Protein AF-A0A812LJM3-F1 (afdb_monomer_lite)

Sequence (326 aa):
MSAYAPVVLAALLAAVLAACTWAQTFLAPSPRLSSKAQLNAHSRGRSNSTLQCPARAEQAVPAAPLALAMASLGALAASVARRRGQGAHSRSSMVACRATVAQWNSRVKRIEGGRAIFDVTITKPLGITPKEFPNRPGVGIAGIKTGGNTDLWNKEVLLNDAEGMFVLEGDEVVAVNGTFCEGGDLKTVSKLVKESEGDSVTLKLVRNYLRGPVKIVWKPSLKMATYKRKALLRACEETLGANVRYSCEDGWCSSCWHAEETYMTVFRICKMDVPEKWDNVVPFVLLSALEVKNTKGVLVKNLMRLVCKPFRPGVCGSPKHDMPVC

Foldseek 3Di:
DDPCVVVVVVVVVVVVVVVVVVPPPPDDDDDDDDDDDDDDDDDDDDDDDDDDDDDDDDDDDDDDDDDDDDDDDDDDDDDDDDDDDPPDPPPPVPPLVQQAPVSLLVLFPDQDPQKTKHKDKWFPPRQFDWDADPPAAFIFGQDGHVVGRLNVVQLCCHPVVDHHAHDDRGKTFQDKQNHGQGSHHPVVVVVSVVPDDDRMIITTIMDRFFADWAWEAEPPQRFIDTGHWQAQLLVVCVVRVSPQDQPDDVQPPLRQWWAFPHPRHIDNRRPDTRHSGDTRSDHRYTHGQVVCCVNPVDRVVVVCVVVDPDPPPDPPPPPPPPDDDD

Structure (mmCIF, N/CA/C/O backbone):
data_AF-A0A812LJM3-F1
#
_entry.id   AF-A0A812LJM3-F1
#
loop_
_atom_site.group_PDB
_atom_site.id
_atom_site.type_symbol
_atom_site.label_atom_id
_atom_site.label_alt_id
_atom_site.label_comp_id
_atom_site.label_asym_id
_atom_site.label_entity_id
_atom_site.label_seq_id
_atom_site.pdbx_PDB_ins_code
_atom_site.Cartn_x
_atom_site.Cartn_y
_atom_site.Cartn_z
_atom_site.occupancy
_atom_site.B_iso_or_equiv
_atom_site.auth_seq_id
_atom_site.auth_comp_id
_atom_site.auth_asym_id
_atom_site.auth_atom_id
_atom_site.pdbx_PDB_model_num
ATOM 1 N N . MET A 1 1 ? 56.801 35.621 -2.557 1.00 46.94 1 MET A N 1
ATOM 2 C CA . MET A 1 1 ? 55.514 34.903 -2.364 1.00 46.94 1 MET A CA 1
ATOM 3 C C . MET A 1 1 ? 54.384 35.907 -2.572 1.00 46.94 1 MET A C 1
ATOM 5 O O . MET A 1 1 ? 54.587 37.063 -2.231 1.00 46.94 1 MET A O 1
ATOM 9 N N . SER A 1 2 ? 53.268 35.528 -3.203 1.00 46.31 2 SER A N 1
ATOM 10 C CA . SER A 1 2 ? 52.274 36.500 -3.703 1.00 46.31 2 SER A CA 1
ATOM 11 C C . SER A 1 2 ? 51.229 36.888 -2.650 1.00 46.31 2 SER A C 1
ATOM 13 O O . SER A 1 2 ? 50.536 36.021 -2.122 1.00 46.31 2 SER A O 1
ATOM 15 N N . ALA A 1 3 ? 51.082 38.189 -2.383 1.00 52.53 3 ALA A N 1
ATOM 16 C CA . ALA A 1 3 ? 50.170 38.732 -1.369 1.00 52.53 3 ALA A CA 1
ATOM 17 C C . ALA A 1 3 ? 48.682 38.768 -1.788 1.00 52.53 3 ALA A C 1
ATOM 19 O O . ALA A 1 3 ? 47.832 39.159 -0.994 1.00 52.53 3 ALA A O 1
ATOM 20 N N . TYR A 1 4 ? 48.348 38.358 -3.017 1.00 55.03 4 TYR A N 1
ATOM 21 C CA . TYR A 1 4 ? 46.997 38.501 -3.584 1.00 55.03 4 TYR A CA 1
ATOM 22 C C . TYR A 1 4 ? 46.024 37.355 -3.243 1.00 55.03 4 TYR A C 1
ATOM 24 O O . TYR A 1 4 ? 44.814 37.504 -3.415 1.00 55.03 4 TYR A O 1
ATOM 32 N N . ALA A 1 5 ? 46.518 36.229 -2.715 1.00 58.47 5 ALA A N 1
ATOM 33 C CA . ALA A 1 5 ? 45.698 35.061 -2.373 1.00 58.47 5 ALA A CA 1
ATOM 34 C C . ALA A 1 5 ? 44.508 35.326 -1.409 1.00 58.47 5 ALA A C 1
ATOM 36 O O . ALA A 1 5 ? 43.410 34.851 -1.713 1.00 58.47 5 ALA A O 1
ATOM 37 N N . PRO A 1 6 ? 44.644 36.068 -0.285 1.00 62.62 6 PRO A N 1
ATOM 38 C CA . PRO A 1 6 ? 43.530 36.256 0.653 1.00 62.62 6 PRO A CA 1
ATOM 39 C C . PRO A 1 6 ? 42.401 37.134 0.091 1.00 62.62 6 PRO A C 1
ATOM 41 O O . PRO A 1 6 ? 41.238 36.916 0.425 1.00 62.62 6 PRO A O 1
ATOM 44 N N . VAL A 1 7 ? 42.716 38.089 -0.793 1.00 69.62 7 VAL A N 1
ATOM 45 C CA . VAL A 1 7 ? 41.729 39.016 -1.377 1.00 69.62 7 VAL A CA 1
ATOM 46 C C . VAL A 1 7 ? 40.760 38.275 -2.303 1.00 69.62 7 VAL A C 1
ATOM 48 O O . VAL A 1 7 ? 39.547 38.465 -2.218 1.00 69.62 7 VAL A O 1
ATOM 51 N N . VAL A 1 8 ? 41.280 37.372 -3.142 1.00 71.25 8 VAL A N 1
ATOM 52 C CA . VAL A 1 8 ? 40.466 36.555 -4.060 1.00 71.25 8 VAL A CA 1
ATOM 53 C C . VAL A 1 8 ? 39.538 35.608 -3.290 1.00 71.25 8 VAL A C 1
ATOM 55 O O . VAL A 1 8 ? 38.377 35.441 -3.664 1.00 71.25 8 VAL A O 1
ATOM 58 N N . LEU A 1 9 ? 40.015 35.027 -2.183 1.00 71.12 9 LEU A N 1
ATOM 59 C CA . LEU A 1 9 ? 39.214 34.123 -1.354 1.00 71.12 9 LEU A CA 1
ATOM 60 C C . LEU A 1 9 ? 38.071 34.858 -0.630 1.00 71.12 9 LEU A C 1
ATOM 62 O O . LEU A 1 9 ? 36.952 34.346 -0.572 1.00 71.12 9 LEU A O 1
ATOM 66 N N . ALA A 1 10 ? 38.325 36.074 -0.134 1.00 70.94 10 ALA A N 1
ATOM 67 C CA . ALA A 1 10 ? 37.302 36.917 0.486 1.00 70.94 10 ALA A CA 1
ATOM 68 C C . ALA A 1 10 ? 36.207 37.338 -0.514 1.00 70.94 10 ALA A C 1
ATOM 70 O O . ALA A 1 10 ? 35.021 37.264 -0.192 1.00 70.94 10 ALA A O 1
ATOM 71 N N . ALA A 1 11 ? 36.587 37.710 -1.743 1.00 70.31 11 ALA A N 1
ATOM 72 C CA . ALA A 1 11 ? 35.639 38.064 -2.801 1.00 70.31 11 ALA A CA 1
ATOM 73 C C . ALA A 1 11 ? 34.728 36.884 -3.199 1.00 70.31 11 ALA A C 1
ATOM 75 O O . ALA A 1 11 ? 33.520 37.061 -3.358 1.00 70.31 11 ALA A O 1
ATOM 76 N N . LEU A 1 12 ? 35.282 35.668 -3.297 1.00 69.56 12 LEU A N 1
ATOM 77 C CA . LEU A 1 12 ? 34.508 34.450 -3.569 1.00 69.56 12 LEU A CA 1
ATOM 78 C C . LEU A 1 12 ? 33.513 34.119 -2.447 1.00 69.56 12 LEU A C 1
ATOM 80 O O . LEU A 1 12 ? 32.361 33.793 -2.734 1.00 69.56 12 LEU A O 1
ATOM 84 N N . LEU A 1 13 ? 33.917 34.247 -1.179 1.00 70.12 13 LEU A N 1
ATOM 85 C CA . LEU A 1 13 ? 33.018 34.043 -0.037 1.00 70.12 13 LEU A CA 1
ATOM 86 C C . LEU A 1 13 ? 31.879 35.073 -0.000 1.00 70.12 13 LEU A C 1
ATOM 88 O O . LEU A 1 13 ? 30.728 34.696 0.221 1.00 70.12 13 LEU A O 1
ATOM 92 N N . ALA A 1 14 ? 32.168 36.346 -0.283 1.00 69.69 14 ALA A N 1
ATOM 93 C CA . ALA A 1 14 ? 31.145 37.387 -0.378 1.00 69.69 14 ALA A CA 1
ATOM 94 C C . ALA A 1 14 ? 30.132 37.107 -1.507 1.00 69.69 14 ALA A C 1
ATOM 96 O O . ALA A 1 14 ? 28.926 37.232 -1.292 1.00 69.69 14 ALA A O 1
ATOM 97 N N . ALA A 1 15 ? 30.599 36.663 -2.680 1.00 65.00 15 ALA A N 1
ATOM 98 C CA . ALA A 1 15 ? 29.734 36.314 -3.807 1.00 65.00 15 ALA A CA 1
ATOM 99 C C . ALA A 1 15 ? 28.811 35.116 -3.502 1.00 65.00 15 ALA A C 1
ATOM 101 O O . ALA A 1 15 ? 27.623 35.157 -3.824 1.00 65.00 15 ALA A O 1
ATOM 102 N N . VAL A 1 16 ? 29.322 34.074 -2.835 1.00 68.38 16 VAL A N 1
ATOM 103 C CA . VAL A 1 16 ? 28.515 32.908 -2.427 1.00 68.38 16 VAL A CA 1
ATOM 104 C C . VAL A 1 16 ? 27.465 33.292 -1.379 1.00 68.38 16 VAL A C 1
ATOM 106 O O . VAL A 1 16 ? 26.315 32.871 -1.486 1.00 68.38 16 VAL A O 1
ATOM 109 N N . LEU A 1 17 ? 27.812 34.136 -0.402 1.00 62.41 17 LEU A N 1
ATOM 110 C CA . LEU A 1 17 ? 26.854 34.611 0.604 1.00 62.41 17 LEU A CA 1
ATOM 111 C C . LEU A 1 17 ? 25.767 35.517 -0.004 1.00 62.41 17 LEU A C 1
ATOM 113 O O . LEU A 1 17 ? 24.601 35.394 0.372 1.00 62.41 17 LEU A O 1
ATOM 117 N N . ALA A 1 18 ? 26.113 36.359 -0.983 1.00 60.41 18 ALA A N 1
ATOM 118 C CA . ALA A 1 18 ? 25.147 37.176 -1.721 1.00 60.41 18 ALA A CA 1
ATOM 119 C C . ALA A 1 18 ? 24.200 36.341 -2.608 1.00 60.41 18 ALA A C 1
ATOM 121 O O . ALA A 1 18 ? 23.026 36.681 -2.743 1.00 60.41 18 ALA A O 1
ATOM 122 N N . ALA A 1 19 ? 24.670 35.223 -3.172 1.00 51.41 19 ALA A N 1
ATOM 123 C CA . ALA A 1 19 ? 23.816 34.301 -3.923 1.00 51.41 19 ALA A CA 1
ATOM 124 C C . ALA A 1 19 ? 22.772 33.604 -3.026 1.00 51.41 19 ALA A C 1
ATOM 126 O O . ALA A 1 19 ? 21.638 33.382 -3.451 1.00 51.41 19 ALA A O 1
ATOM 127 N N . CYS A 1 20 ? 23.120 33.301 -1.771 1.00 46.94 20 CYS A N 1
ATOM 128 C CA . CYS A 1 20 ? 22.215 32.642 -0.826 1.00 46.94 20 CYS A CA 1
ATOM 129 C C . CYS A 1 20 ? 21.059 33.533 -0.334 1.00 46.94 20 CYS A C 1
ATOM 131 O O . CYS A 1 20 ? 19.995 33.006 -0.008 1.00 46.94 20 CYS A O 1
ATOM 133 N N . THR A 1 21 ? 21.216 34.861 -0.287 1.00 45.50 21 THR A N 1
ATOM 134 C CA . THR A 1 21 ? 20.161 35.768 0.216 1.00 45.50 21 THR A CA 1
ATOM 135 C C . THR A 1 21 ? 19.053 36.055 -0.800 1.00 45.50 21 THR A C 1
ATOM 137 O O . THR A 1 21 ? 17.937 36.385 -0.403 1.00 45.50 21 THR A O 1
ATOM 140 N N . TRP A 1 22 ? 19.298 35.853 -2.099 1.00 40.72 22 TRP A N 1
ATOM 141 C CA . TRP A 1 22 ? 18.281 36.012 -3.152 1.00 40.72 22 TRP A CA 1
ATOM 142 C C . TRP A 1 22 ? 17.295 34.832 -3.248 1.00 40.72 22 TRP A C 1
ATOM 144 O O . TRP A 1 22 ? 16.287 34.921 -3.945 1.00 40.72 22 TRP A O 1
ATOM 154 N N . ALA A 1 23 ? 17.537 33.734 -2.524 1.00 39.94 23 ALA A N 1
ATOM 155 C CA . ALA A 1 23 ? 16.710 32.526 -2.571 1.00 39.94 23 ALA A CA 1
ATOM 156 C C . ALA A 1 23 ? 15.469 32.547 -1.645 1.00 39.94 23 ALA A C 1
ATOM 158 O O . ALA A 1 23 ? 14.745 31.554 -1.590 1.00 39.94 23 ALA A O 1
ATOM 159 N N . GLN A 1 24 ? 15.216 33.635 -0.901 1.00 43.97 24 GLN A N 1
ATOM 160 C CA . GLN A 1 24 ? 14.162 33.688 0.134 1.00 43.97 24 GLN A CA 1
ATOM 161 C C . GLN A 1 24 ? 13.016 34.688 -0.129 1.00 43.97 24 GLN A C 1
ATOM 163 O O . GLN A 1 24 ? 12.115 34.811 0.696 1.00 43.97 24 GLN A O 1
ATOM 168 N N . THR A 1 25 ? 12.981 35.364 -1.281 1.00 40.00 25 THR A N 1
ATOM 169 C CA . THR A 1 25 ? 11.993 36.422 -1.596 1.00 40.00 25 THR A CA 1
ATOM 170 C C . THR A 1 25 ? 10.907 36.018 -2.607 1.00 40.00 25 THR A C 1
ATOM 172 O O . THR A 1 25 ? 10.366 36.868 -3.308 1.00 40.00 25 THR A O 1
ATOM 175 N N . PHE A 1 26 ? 10.516 34.736 -2.651 1.00 41.56 26 PHE A N 1
ATOM 176 C CA . PHE A 1 26 ? 9.393 34.251 -3.477 1.00 41.56 26 PHE A CA 1
ATOM 177 C C . PHE A 1 26 ? 8.435 33.285 -2.749 1.00 41.56 26 PHE A C 1
ATOM 179 O O . PHE A 1 26 ? 8.174 32.179 -3.212 1.00 41.56 26 PHE A O 1
ATOM 186 N N . LEU A 1 27 ? 7.845 33.723 -1.629 1.00 37.78 27 LEU A N 1
ATOM 187 C CA . LEU A 1 27 ? 6.587 33.159 -1.103 1.00 37.78 27 LEU A CA 1
ATOM 188 C C . LEU A 1 27 ? 5.757 34.229 -0.360 1.00 37.78 27 LEU A C 1
ATOM 190 O O . LEU A 1 27 ? 5.655 34.239 0.863 1.00 37.78 27 LEU A O 1
ATOM 194 N N . ALA A 1 28 ? 5.126 35.125 -1.124 1.00 32.84 28 ALA A N 1
ATOM 195 C CA . ALA A 1 28 ? 4.043 35.992 -0.652 1.00 32.84 28 ALA A CA 1
ATOM 196 C C . ALA A 1 28 ? 2.780 35.737 -1.506 1.00 32.84 28 ALA A C 1
ATOM 198 O O . ALA A 1 28 ? 2.906 35.523 -2.716 1.00 32.84 28 ALA A O 1
ATOM 199 N N . PRO A 1 29 ? 1.568 35.700 -0.921 1.00 42.12 29 PRO A N 1
ATOM 200 C CA . PRO A 1 29 ? 0.376 35.233 -1.624 1.00 42.12 29 PRO A CA 1
ATOM 201 C C . PRO A 1 29 ? -0.211 36.294 -2.565 1.00 42.12 29 PRO A C 1
ATOM 203 O O . PRO A 1 29 ? -0.429 37.435 -2.166 1.00 42.12 29 PRO A O 1
ATOM 206 N N . SER A 1 30 ? -0.560 35.890 -3.791 1.00 31.28 30 SER A N 1
ATOM 207 C CA . SER A 1 30 ? -1.408 36.687 -4.694 1.00 31.28 30 SER A CA 1
ATOM 208 C C . SER A 1 30 ? -2.885 36.261 -4.607 1.00 31.28 30 SER A C 1
ATOM 210 O O . SER A 1 30 ? -3.171 35.106 -4.280 1.00 31.28 30 SER A O 1
ATOM 212 N N . PRO A 1 31 ? -3.841 37.185 -4.830 1.00 35.78 31 PRO A N 1
ATOM 213 C CA . PRO A 1 31 ? -5.209 37.040 -4.333 1.00 35.78 31 PRO A CA 1
ATOM 214 C C . PRO A 1 31 ? -6.162 36.292 -5.277 1.00 35.78 31 PRO A C 1
ATOM 216 O O . PRO A 1 31 ? -5.891 36.068 -6.455 1.00 35.78 31 PRO A O 1
ATOM 219 N N . ARG A 1 32 ? -7.352 35.971 -4.750 1.00 36.50 32 ARG A N 1
ATOM 220 C CA . ARG A 1 32 ? -8.501 35.490 -5.534 1.00 36.50 32 ARG A CA 1
ATOM 221 C C . ARG A 1 32 ? -8.887 36.511 -6.611 1.00 36.50 32 ARG A C 1
ATOM 223 O O . ARG A 1 32 ? -9.378 37.585 -6.270 1.00 36.50 32 ARG A O 1
ATOM 230 N N . LEU A 1 33 ? -8.812 36.129 -7.885 1.00 33.44 33 LEU A N 1
ATOM 231 C CA . LEU A 1 33 ? -9.562 36.789 -8.956 1.00 33.44 33 LEU A CA 1
ATOM 232 C C . LEU A 1 33 ? -10.806 35.966 -9.297 1.00 33.44 33 LEU A C 1
ATOM 234 O O . LEU A 1 33 ? -10.725 34.856 -9.814 1.00 33.44 33 LEU A O 1
ATOM 238 N N . SER A 1 34 ? -11.967 36.529 -8.970 1.00 33.00 34 SER A N 1
ATOM 239 C CA . SER A 1 34 ? -13.289 35.993 -9.292 1.00 33.00 34 SER A CA 1
ATOM 240 C C . SER A 1 34 ? -13.842 36.744 -10.502 1.00 33.00 34 SER A C 1
ATOM 242 O O . SER A 1 34 ? -14.322 37.869 -10.345 1.00 33.00 34 SER A O 1
ATOM 244 N N . SER A 1 35 ? -13.854 36.128 -11.684 1.00 34.66 35 SER A N 1
ATOM 245 C CA . SER A 1 35 ? -14.677 36.607 -12.798 1.00 34.66 35 SER A CA 1
ATOM 246 C C . SER A 1 35 ? -16.092 36.028 -12.689 1.00 34.66 35 SER A C 1
ATOM 248 O O . SER A 1 35 ? -16.299 34.817 -12.665 1.00 34.66 35 SER A O 1
ATOM 250 N N . LYS A 1 36 ? -17.094 36.909 -12.613 1.00 30.48 36 LYS A N 1
ATOM 251 C CA . LYS A 1 36 ? -18.499 36.518 -12.767 1.00 30.48 36 LYS A CA 1
ATOM 252 C C . LYS A 1 36 ? -18.819 36.419 -14.255 1.00 30.48 36 LYS A C 1
ATOM 254 O O . LYS A 1 36 ? -18.712 37.421 -14.954 1.00 30.48 36 LYS A O 1
ATOM 259 N N . ALA A 1 37 ? -19.329 35.276 -14.699 1.00 36.06 37 ALA A N 1
ATOM 260 C CA . ALA A 1 37 ? -20.282 35.262 -15.803 1.00 36.06 37 ALA A CA 1
ATOM 261 C C . ALA A 1 37 ? -21.684 35.395 -15.189 1.00 36.06 37 ALA A C 1
ATOM 263 O O . ALA A 1 37 ? -22.154 34.490 -14.503 1.00 36.06 37 ALA A O 1
ATOM 264 N N . GLN A 1 38 ? -22.329 36.549 -15.366 1.00 34.88 38 GLN A N 1
ATOM 265 C CA . GLN A 1 38 ? -23.754 36.700 -15.065 1.00 34.88 38 GLN A CA 1
ATOM 266 C C . GLN A 1 38 ? -24.577 36.259 -16.271 1.00 34.88 38 GLN A C 1
ATOM 268 O O . GLN A 1 38 ? -24.238 36.646 -17.383 1.00 34.88 38 GLN A O 1
ATOM 273 N N . LEU A 1 39 ? -25.705 35.586 -16.026 1.00 33.91 39 LEU A N 1
ATOM 274 C CA . LEU A 1 39 ? -26.981 35.860 -16.700 1.00 33.91 39 LEU A CA 1
ATOM 275 C C . LEU A 1 39 ? -28.128 35.109 -15.994 1.00 33.91 39 LEU A C 1
ATOM 277 O O . LEU A 1 39 ? -28.227 33.899 -16.127 1.00 33.91 39 LEU A O 1
ATOM 281 N N . ASN A 1 40 ? -29.003 35.872 -15.320 1.00 32.16 40 ASN A N 1
ATOM 282 C CA . ASN A 1 40 ? -30.431 35.590 -15.063 1.00 32.16 40 ASN A CA 1
ATOM 283 C C . ASN A 1 40 ? -30.842 34.345 -14.217 1.00 32.16 40 ASN A C 1
ATOM 285 O O . ASN A 1 40 ? -30.249 33.284 -14.307 1.00 32.16 40 ASN A O 1
ATOM 289 N N . ALA A 1 41 ? -31.905 34.371 -13.396 1.00 33.19 41 ALA A N 1
ATOM 290 C CA . ALA A 1 41 ? -32.632 35.479 -12.750 1.00 33.19 41 ALA A CA 1
ATOM 291 C C . ALA A 1 41 ? -33.481 34.952 -11.553 1.00 33.19 41 ALA A C 1
ATOM 293 O O . ALA A 1 41 ? -33.509 33.758 -11.287 1.00 33.19 41 ALA A O 1
ATOM 294 N N . HIS A 1 42 ? -34.250 35.850 -10.915 1.00 31.92 42 HIS A N 1
ATOM 295 C CA . HIS A 1 42 ? -35.439 35.571 -10.076 1.00 31.92 42 HIS A CA 1
ATOM 296 C C . HIS A 1 42 ? -35.260 34.977 -8.650 1.00 31.92 42 HIS A C 1
ATOM 298 O O . HIS A 1 42 ? -35.515 33.808 -8.390 1.00 31.92 42 HIS A O 1
ATOM 304 N N . SER A 1 43 ? -35.136 35.890 -7.672 1.00 35.25 43 SER A N 1
ATOM 305 C CA . SER A 1 43 ? -36.270 36.318 -6.804 1.00 35.25 43 SER A CA 1
ATOM 306 C C . SER A 1 43 ? -36.112 36.228 -5.264 1.00 35.25 43 SER A C 1
ATOM 308 O O . SER A 1 43 ? -35.792 35.194 -4.702 1.00 35.25 43 SER A O 1
ATOM 310 N N . ARG A 1 44 ? -36.450 37.362 -4.613 1.00 36.16 44 ARG A N 1
ATOM 311 C CA . ARG A 1 44 ? -37.071 37.562 -3.273 1.00 36.16 44 ARG A CA 1
ATOM 312 C C . ARG A 1 44 ? -36.492 36.840 -2.032 1.00 36.16 44 ARG A C 1
ATOM 314 O O . ARG A 1 44 ? -36.715 35.653 -1.849 1.00 36.16 44 ARG A O 1
ATOM 321 N N . GLY A 1 45 ? -35.973 37.606 -1.053 1.00 31.97 45 GLY A N 1
ATOM 322 C CA . GLY A 1 45 ? -35.728 37.066 0.303 1.00 31.97 45 GLY A CA 1
ATOM 323 C C . GLY A 1 45 ? -35.077 37.982 1.360 1.00 31.97 45 GLY A C 1
ATOM 324 O O . GLY A 1 45 ? -33.959 37.708 1.758 1.00 31.97 45 GLY A O 1
ATOM 325 N N . ARG A 1 46 ? -35.783 39.036 1.805 1.00 34.25 46 ARG A N 1
ATOM 326 C CA . ARG A 1 46 ? -35.644 39.822 3.069 1.00 34.25 46 ARG A CA 1
ATOM 327 C C . ARG A 1 46 ? -34.287 39.956 3.819 1.00 34.25 46 ARG A C 1
ATOM 329 O O . ARG A 1 46 ? -33.694 38.999 4.297 1.00 34.25 46 ARG A O 1
ATOM 336 N N . SER A 1 47 ? -33.947 41.218 4.088 1.00 37.62 47 SER A N 1
ATOM 337 C CA . SER A 1 47 ? -32.913 41.746 4.994 1.00 37.62 47 SER A CA 1
ATOM 338 C C . SER A 1 47 ? -32.991 41.284 6.460 1.00 37.62 47 SER A C 1
ATOM 340 O O . SER A 1 47 ? -34.085 41.043 6.968 1.00 37.62 47 SER A O 1
ATOM 342 N N . ASN A 1 48 ? -31.861 41.366 7.183 1.00 38.06 48 ASN A N 1
ATOM 343 C CA . ASN A 1 48 ? -31.673 42.371 8.252 1.00 38.06 48 ASN A CA 1
ATOM 344 C C . ASN A 1 48 ? -30.193 42.517 8.680 1.00 38.06 48 ASN A C 1
ATOM 346 O O . ASN A 1 48 ? -29.360 41.695 8.302 1.00 38.06 48 ASN A O 1
ATOM 350 N N . SER A 1 49 ? -29.870 43.596 9.411 1.00 34.91 49 SER A N 1
ATOM 351 C CA . SER A 1 49 ? -28.499 44.131 9.526 1.00 34.91 49 SER A CA 1
ATOM 352 C C . SER A 1 49 ? -28.124 44.634 10.931 1.00 34.91 49 SER A C 1
ATOM 354 O O . SER A 1 49 ? -28.812 45.501 11.460 1.00 34.91 49 SER A O 1
ATOM 356 N N . THR A 1 50 ? -26.960 44.213 11.439 1.00 38.97 50 THR A N 1
ATOM 357 C CA . THR A 1 50 ? -26.104 44.912 12.434 1.00 38.97 50 THR A CA 1
ATOM 358 C C . THR A 1 50 ? -24.694 44.295 12.318 1.00 38.97 50 THR A C 1
ATOM 360 O O . THR A 1 50 ? -24.595 43.079 12.206 1.00 38.97 50 THR A O 1
ATOM 363 N N . LEU A 1 51 ? -23.556 44.986 12.149 1.00 35.16 51 LEU A N 1
ATOM 364 C CA . LEU A 1 51 ? -22.970 46.196 12.762 1.00 35.16 51 LEU A CA 1
ATOM 365 C C . LEU A 1 51 ? -22.652 46.073 14.261 1.00 35.16 51 LEU A C 1
ATOM 367 O O . LEU A 1 51 ? -23.501 46.419 15.074 1.00 35.16 51 LEU A O 1
ATOM 371 N N . GLN A 1 52 ? -21.397 45.715 14.592 1.00 34.03 52 GLN A N 1
ATOM 372 C CA . GLN A 1 52 ? -20.578 46.435 15.590 1.00 34.03 52 GLN A CA 1
ATOM 373 C C . GLN A 1 52 ? -19.083 46.020 15.612 1.00 34.03 52 GLN A C 1
ATOM 375 O O . GLN A 1 52 ? -18.738 44.845 15.559 1.00 34.03 52 GLN A O 1
ATOM 380 N N . CYS A 1 53 ? -18.227 47.038 15.739 1.00 30.66 53 CYS A N 1
ATOM 381 C CA . CYS A 1 53 ? -16.835 47.082 16.239 1.00 30.66 53 CYS A CA 1
ATOM 382 C C . CYS A 1 53 ? -16.797 48.265 17.254 1.00 30.66 53 CYS A C 1
ATOM 384 O O . CYS A 1 53 ? -17.763 49.039 17.219 1.00 30.66 53 CYS A O 1
ATOM 386 N N . PRO A 1 54 ? -15.763 48.509 18.106 1.00 47.94 54 PRO A N 1
ATOM 387 C CA . PRO A 1 54 ? -14.351 48.068 18.085 1.00 47.94 54 PRO A CA 1
ATOM 388 C C . PRO A 1 54 ? -13.960 47.381 19.449 1.00 47.94 54 PRO A C 1
ATOM 390 O O . PRO A 1 54 ? -14.825 46.705 19.988 1.00 47.94 54 PRO A O 1
ATOM 393 N N . ALA A 1 55 ? -12.761 47.399 20.074 1.00 33.56 55 ALA A N 1
ATOM 394 C CA . ALA A 1 55 ? -11.511 48.136 19.837 1.00 33.56 55 ALA A CA 1
ATOM 395 C C . ALA A 1 55 ? -10.200 47.503 20.383 1.00 33.56 55 ALA A C 1
ATOM 397 O O . ALA A 1 55 ? -10.158 46.860 21.424 1.00 33.56 55 ALA A O 1
ATOM 398 N N . ARG A 1 56 ? -9.128 47.818 19.644 1.00 34.06 56 ARG A N 1
ATOM 399 C CA . ARG A 1 56 ? -7.697 48.025 19.969 1.00 34.06 56 ARG A CA 1
ATOM 400 C C . ARG A 1 56 ? -7.236 48.165 21.445 1.00 34.06 56 ARG A C 1
ATOM 402 O O . ARG A 1 56 ? -7.620 49.115 22.117 1.00 34.06 56 ARG A O 1
ATOM 409 N N . ALA A 1 57 ? -6.223 47.362 21.801 1.00 37.03 57 ALA A N 1
ATOM 410 C CA . ALA A 1 57 ? -5.015 47.674 22.605 1.00 37.03 57 ALA A CA 1
ATOM 411 C C . ALA A 1 57 ? -3.954 46.582 22.263 1.00 37.03 57 ALA A C 1
ATOM 413 O O . ALA A 1 57 ? -4.365 45.444 22.057 1.00 37.03 57 ALA A O 1
ATOM 414 N N . GLU A 1 58 ? -2.643 46.753 22.030 1.00 36.47 58 GLU A N 1
ATOM 415 C CA . GLU A 1 58 ? -1.609 47.795 22.249 1.00 36.47 58 GLU A CA 1
ATOM 416 C C . GLU A 1 58 ? -0.756 47.628 23.531 1.00 36.47 58 GLU A C 1
ATOM 418 O O . GLU A 1 58 ? -1.296 47.290 24.577 1.00 36.47 58 GLU A O 1
ATOM 423 N N . GLN A 1 59 ? 0.564 47.896 23.415 1.00 37.47 59 GLN A N 1
ATOM 424 C CA . GLN A 1 59 ? 1.665 47.692 24.398 1.00 37.47 59 GLN A CA 1
ATOM 425 C C . GLN A 1 59 ? 2.135 46.227 24.614 1.00 37.47 59 GLN A C 1
ATOM 427 O O . GLN A 1 59 ? 1.338 45.303 24.508 1.00 37.47 59 GLN A O 1
ATOM 432 N N . ALA A 1 60 ? 3.408 45.917 24.929 1.00 35.28 60 ALA A N 1
ATOM 433 C CA . ALA A 1 60 ? 4.700 46.623 24.755 1.00 35.28 60 ALA A CA 1
ATOM 434 C C . ALA A 1 60 ? 5.886 45.619 24.897 1.00 35.28 60 ALA A C 1
ATOM 436 O O . ALA A 1 60 ? 5.675 44.475 25.293 1.00 35.28 60 ALA A O 1
ATOM 437 N N . VAL A 1 61 ? 7.131 46.032 24.594 1.00 42.41 61 VAL A N 1
ATOM 438 C CA . VAL A 1 61 ? 8.359 45.196 24.675 1.00 42.41 61 VAL A CA 1
ATOM 439 C C . VAL A 1 61 ? 9.478 45.909 25.453 1.00 42.41 61 VAL A C 1
ATOM 441 O O . VAL A 1 61 ? 9.753 47.076 25.178 1.00 42.41 61 VAL A O 1
ATOM 444 N N . PRO A 1 62 ? 10.168 45.197 26.363 1.00 54.66 62 PRO A N 1
ATOM 445 C CA . PRO A 1 62 ? 11.638 45.231 26.482 1.00 54.66 62 PRO A CA 1
ATOM 446 C C . PRO A 1 62 ? 12.218 43.804 26.303 1.00 54.66 62 PRO A C 1
ATOM 448 O O . PRO A 1 62 ? 11.585 42.833 26.698 1.00 54.66 62 PRO A O 1
ATOM 451 N N . ALA A 1 63 ? 13.316 43.553 25.580 1.00 35.22 63 ALA A N 1
ATOM 452 C CA . ALA A 1 63 ? 14.694 44.071 25.674 1.00 35.22 63 ALA A CA 1
ATOM 453 C C . ALA A 1 63 ? 15.560 43.332 26.728 1.00 35.22 63 ALA A C 1
ATOM 455 O O . ALA A 1 63 ? 15.106 43.037 27.827 1.00 35.22 63 ALA A O 1
ATOM 456 N N . ALA A 1 64 ? 16.796 42.984 26.342 1.00 40.38 64 ALA A N 1
ATOM 457 C CA . ALA A 1 64 ? 17.697 42.069 27.063 1.00 40.38 64 ALA A CA 1
ATOM 458 C C . ALA A 1 64 ? 18.621 42.777 28.082 1.00 40.38 64 ALA A C 1
ATOM 460 O O . ALA A 1 64 ? 18.574 44.000 28.218 1.00 40.38 64 ALA A O 1
ATOM 461 N N . PRO A 1 65 ? 19.525 42.026 28.744 1.00 52.72 65 PRO A N 1
ATOM 462 C CA . PRO A 1 65 ? 20.939 42.204 28.376 1.00 52.72 65 PRO A CA 1
ATOM 463 C C . PRO A 1 65 ? 21.769 40.906 28.265 1.00 52.72 65 PRO A C 1
ATOM 465 O O . PRO A 1 65 ? 21.367 39.830 28.699 1.00 52.72 65 PRO A O 1
ATOM 468 N N . LEU A 1 66 ? 22.965 41.041 27.678 1.00 41.00 66 LEU A N 1
ATOM 469 C CA . LEU A 1 66 ? 24.028 40.026 27.642 1.00 41.00 66 LEU A CA 1
ATOM 470 C C . LEU A 1 66 ? 24.832 39.986 28.954 1.00 41.00 66 LEU A C 1
ATOM 472 O O . LEU A 1 66 ? 24.956 41.001 29.635 1.00 41.00 66 LEU A O 1
ATOM 476 N N . ALA A 1 67 ? 25.513 38.865 29.205 1.00 37.62 67 ALA A N 1
ATOM 477 C CA . ALA A 1 67 ? 26.699 38.811 30.062 1.00 37.62 67 ALA A CA 1
ATOM 478 C C . ALA A 1 67 ? 27.766 37.888 29.442 1.00 37.62 67 ALA A C 1
ATOM 480 O O . ALA A 1 67 ? 27.447 36.807 28.949 1.00 37.62 67 ALA A O 1
ATOM 481 N N . LEU A 1 68 ? 29.028 38.328 29.447 1.00 37.66 68 LEU A N 1
ATOM 482 C CA . LEU A 1 68 ? 30.185 37.544 28.998 1.00 37.66 68 LEU A CA 1
ATOM 483 C C . LEU A 1 68 ? 30.750 36.698 30.147 1.00 37.66 68 LEU A C 1
ATOM 485 O O . LEU A 1 68 ? 30.803 37.155 31.286 1.00 37.66 68 LEU A O 1
ATOM 489 N N . ALA A 1 69 ? 31.323 35.544 29.806 1.00 38.56 69 ALA A N 1
ATOM 490 C CA . ALA A 1 69 ? 32.405 34.924 30.567 1.00 38.56 69 ALA A CA 1
ATOM 491 C C . ALA A 1 69 ? 33.459 34.388 29.580 1.00 38.56 69 ALA A C 1
ATOM 493 O O . ALA A 1 69 ? 33.116 33.831 28.539 1.00 38.56 69 ALA A O 1
ATOM 494 N N . MET A 1 70 ? 34.738 34.608 29.884 1.00 37.81 70 MET A N 1
ATOM 495 C CA . MET A 1 70 ? 35.898 34.302 29.035 1.00 37.81 70 MET A CA 1
ATOM 496 C C . MET A 1 70 ? 36.957 33.544 29.844 1.00 37.81 70 MET A C 1
ATOM 498 O O . MET A 1 70 ? 36.963 33.635 31.069 1.00 37.81 70 MET A O 1
ATOM 502 N N . ALA A 1 71 ? 37.898 32.908 29.133 1.00 34.22 71 ALA A N 1
ATOM 503 C CA . ALA A 1 71 ? 39.023 32.122 29.662 1.00 34.22 71 ALA A CA 1
ATOM 504 C C . ALA A 1 71 ? 38.619 30.779 30.330 1.00 34.22 71 ALA A C 1
ATOM 506 O O . ALA A 1 71 ? 37.522 30.632 30.851 1.00 34.22 71 ALA A O 1
ATOM 507 N N . SER A 1 72 ? 39.455 29.737 30.302 1.00 40.25 72 SER A N 1
ATOM 508 C CA . SER A 1 72 ? 40.919 29.733 30.140 1.00 40.25 72 SER A CA 1
ATOM 509 C C . SER A 1 72 ? 41.466 28.679 29.162 1.00 40.25 72 SER A C 1
ATOM 511 O O . SER A 1 72 ? 40.790 27.731 28.771 1.00 40.25 72 SER A O 1
ATOM 513 N N . LEU A 1 73 ? 42.729 28.867 28.757 1.00 35.47 73 LEU A N 1
ATOM 514 C CA . LEU A 1 73 ? 43.520 27.867 28.035 1.00 35.47 73 LEU A CA 1
ATOM 515 C C . LEU A 1 73 ? 44.177 26.892 29.023 1.00 35.47 73 LEU A C 1
ATOM 517 O O . LEU A 1 73 ? 44.694 27.313 30.055 1.00 35.47 73 LEU A O 1
ATOM 521 N N . GLY A 1 74 ? 44.244 25.612 28.655 1.00 35.75 74 GLY A N 1
ATOM 522 C CA . GLY A 1 74 ? 45.003 24.585 29.372 1.00 35.75 74 GLY A CA 1
ATOM 523 C C . GLY A 1 74 ? 45.375 23.453 28.420 1.00 35.75 74 GLY A C 1
ATOM 524 O O . GLY A 1 74 ? 44.517 22.669 28.026 1.00 35.75 74 GLY A O 1
ATOM 525 N N . ALA A 1 75 ? 46.637 23.401 27.993 1.00 40.50 75 ALA A N 1
ATOM 526 C CA . ALA A 1 75 ? 47.096 22.451 26.985 1.00 40.50 75 ALA A CA 1
ATOM 527 C C . ALA A 1 75 ? 47.695 21.183 27.610 1.00 40.50 75 ALA A C 1
ATOM 529 O O . ALA A 1 75 ? 48.527 21.270 28.509 1.00 40.50 75 ALA A O 1
ATOM 530 N N . LEU A 1 76 ? 47.371 20.024 27.036 1.00 39.66 76 LEU A N 1
ATOM 531 C CA . LEU A 1 76 ? 48.232 18.840 27.041 1.00 39.66 76 LEU A CA 1
ATOM 532 C C . LEU A 1 76 ? 48.168 18.174 25.662 1.00 39.66 76 LEU A C 1
ATOM 534 O O . LEU A 1 76 ? 47.130 18.178 25.002 1.00 39.66 76 LEU A O 1
ATOM 538 N N . ALA A 1 77 ? 49.299 17.634 25.215 1.00 38.41 77 ALA A N 1
ATOM 539 C CA . ALA A 1 77 ? 49.474 17.040 23.894 1.00 38.41 77 ALA A CA 1
ATOM 540 C C . ALA A 1 77 ? 50.135 15.660 24.005 1.00 38.41 77 ALA A C 1
ATOM 542 O O . ALA A 1 77 ? 50.811 15.387 24.992 1.00 38.41 77 ALA A O 1
ATOM 543 N N . ALA A 1 78 ? 49.994 14.850 22.944 1.00 37.94 78 ALA A N 1
ATOM 544 C CA . ALA A 1 78 ? 50.494 13.472 22.821 1.00 37.94 78 ALA A CA 1
ATOM 545 C C . ALA A 1 78 ? 49.815 12.449 23.777 1.00 37.94 78 ALA A C 1
ATOM 547 O O . ALA A 1 78 ? 49.444 12.767 24.895 1.00 37.94 78 ALA A O 1
ATOM 548 N N . SER A 1 79 ? 49.600 11.181 23.403 1.00 37.91 79 SER A N 1
ATOM 549 C CA . SER A 1 79 ? 49.793 10.518 22.100 1.00 37.91 79 SER A CA 1
ATOM 550 C C . SER A 1 79 ? 48.911 9.268 21.971 1.00 37.91 79 SER A C 1
ATOM 552 O O . SER A 1 79 ? 48.761 8.520 22.930 1.00 37.91 79 SER A O 1
ATOM 554 N N . VAL A 1 80 ? 48.406 8.985 20.763 1.00 40.59 80 VAL A N 1
ATOM 555 C CA . VAL A 1 80 ? 47.955 7.638 20.360 1.00 40.59 80 VAL A CA 1
ATOM 556 C C . VAL A 1 80 ? 48.456 7.348 18.943 1.00 40.59 80 VAL A C 1
ATOM 558 O O . VAL A 1 80 ? 48.557 8.239 18.099 1.00 40.59 80 VAL A O 1
ATOM 561 N N . ALA A 1 81 ? 48.847 6.095 18.710 1.00 40.72 81 ALA A N 1
ATOM 562 C CA . ALA A 1 81 ? 49.638 5.667 17.565 1.00 40.72 81 ALA A CA 1
ATOM 563 C C . ALA A 1 81 ? 48.936 5.751 16.196 1.00 40.72 81 ALA A C 1
ATOM 565 O O . ALA A 1 81 ? 47.722 5.613 16.054 1.00 40.72 81 ALA A O 1
ATOM 566 N N . ARG A 1 82 ? 49.769 5.832 15.149 1.00 40.47 82 ARG A N 1
ATOM 567 C CA . ARG A 1 82 ? 49.392 5.555 13.756 1.00 40.47 82 ARG A CA 1
ATOM 568 C C . ARG A 1 82 ? 48.689 4.191 13.642 1.00 40.47 82 ARG A C 1
ATOM 570 O O . ARG A 1 82 ? 49.320 3.163 13.877 1.00 40.47 82 ARG A O 1
ATOM 577 N N . ARG A 1 83 ? 47.474 4.159 13.087 1.00 40.69 83 ARG A N 1
ATOM 578 C CA . ARG A 1 83 ? 47.001 3.017 12.284 1.00 40.69 83 ARG A CA 1
ATOM 579 C C . ARG A 1 83 ? 46.724 3.462 10.848 1.00 40.69 83 ARG A C 1
ATOM 581 O O . ARG A 1 83 ? 45.626 3.886 10.507 1.00 40.69 83 ARG A O 1
ATOM 588 N N . ARG A 1 84 ? 47.736 3.316 9.982 1.00 39.91 84 ARG A N 1
ATOM 589 C CA . ARG A 1 84 ? 47.483 3.068 8.550 1.00 39.91 84 ARG A CA 1
ATOM 590 C C . ARG A 1 84 ? 46.697 1.754 8.463 1.00 39.91 84 ARG A C 1
ATOM 592 O O . ARG A 1 84 ? 47.079 0.813 9.151 1.00 39.91 84 ARG A O 1
ATOM 599 N N . GLY A 1 85 ? 45.652 1.673 7.636 1.00 39.75 85 GLY A N 1
ATOM 600 C CA . GLY A 1 85 ? 44.955 0.393 7.419 1.00 39.75 85 GLY A CA 1
ATOM 601 C C . GLY A 1 85 ? 43.428 0.403 7.323 1.00 39.75 85 GLY A C 1
ATOM 602 O O . GLY A 1 85 ? 42.840 -0.663 7.435 1.00 39.75 85 GLY A O 1
ATOM 603 N N . GLN A 1 86 ? 42.769 1.543 7.088 1.00 38.28 86 GLN A N 1
ATOM 604 C CA . GLN A 1 86 ? 41.366 1.559 6.627 1.00 38.28 86 GLN A CA 1
ATOM 605 C C . GLN A 1 86 ? 41.231 2.182 5.231 1.00 38.28 86 GLN A C 1
ATOM 607 O O . GLN A 1 86 ? 40.338 2.968 4.938 1.00 38.28 86 GLN A O 1
ATOM 612 N N . GLY A 1 87 ? 42.124 1.752 4.333 1.00 37.56 87 GLY A N 1
ATOM 613 C CA . GLY A 1 87 ? 41.937 1.848 2.885 1.00 37.56 87 GLY A CA 1
ATOM 614 C C . GLY A 1 87 ? 40.904 0.831 2.398 1.00 37.56 87 GLY A C 1
ATOM 615 O O . GLY A 1 87 ? 41.217 -0.035 1.590 1.00 37.56 87 GLY A O 1
ATOM 616 N N . ALA A 1 88 ? 39.686 0.915 2.925 1.00 41.72 88 ALA A N 1
ATOM 617 C CA . ALA A 1 88 ? 38.536 0.156 2.470 1.00 41.72 88 ALA A CA 1
ATOM 618 C C . ALA A 1 88 ? 37.333 1.093 2.520 1.00 41.72 88 ALA A C 1
ATOM 620 O O . ALA A 1 88 ? 36.891 1.489 3.598 1.00 41.72 88 ALA A O 1
ATOM 621 N N . HIS A 1 89 ? 36.794 1.452 1.353 1.00 38.53 89 HIS A N 1
ATOM 622 C CA . HIS A 1 89 ? 35.469 2.052 1.322 1.00 38.53 89 HIS A CA 1
ATOM 623 C C . HIS A 1 89 ? 34.518 1.089 2.022 1.00 38.53 89 HIS A C 1
ATOM 625 O O . HIS A 1 89 ? 34.369 -0.049 1.568 1.00 38.53 89 HIS A O 1
ATOM 631 N N . SER A 1 90 ? 33.813 1.564 3.050 1.00 35.66 90 SER A N 1
ATOM 632 C CA . SER A 1 90 ? 32.555 0.940 3.438 1.00 35.66 90 SER A CA 1
ATOM 633 C C . SER A 1 90 ? 31.551 1.189 2.314 1.00 35.66 90 SER A C 1
ATOM 635 O O . SER A 1 90 ? 30.663 2.037 2.385 1.00 35.66 90 SER A O 1
ATOM 637 N N . ARG A 1 91 ? 31.696 0.396 1.246 1.00 41.62 91 ARG A N 1
ATOM 638 C CA . ARG A 1 91 ? 30.554 -0.162 0.542 1.00 41.62 91 ARG A CA 1
ATOM 639 C C . ARG A 1 91 ? 29.802 -0.988 1.580 1.00 41.62 91 ARG A C 1
ATOM 641 O O . ARG A 1 91 ? 29.921 -2.210 1.611 1.00 41.62 91 ARG A O 1
ATOM 648 N N . SER A 1 92 ? 29.034 -0.289 2.419 1.00 34.72 92 SER A N 1
ATOM 649 C CA . SER A 1 92 ? 27.830 -0.847 3.006 1.00 34.72 92 SER A CA 1
ATOM 650 C C . SER A 1 92 ? 27.022 -1.338 1.820 1.00 34.72 92 SER A C 1
ATOM 652 O O . SER A 1 92 ? 26.451 -0.558 1.052 1.00 34.72 92 SER A O 1
ATOM 654 N N . SER A 1 93 ? 27.152 -2.635 1.565 1.00 40.06 93 SER A N 1
ATOM 655 C CA . SER A 1 93 ? 26.491 -3.295 0.464 1.00 40.06 93 SER A CA 1
ATOM 656 C C . SER A 1 93 ? 25.024 -3.317 0.841 1.00 40.06 93 SER A C 1
ATOM 658 O O . SER A 1 93 ? 24.581 -4.228 1.535 1.00 40.06 93 SER A O 1
ATOM 660 N N . MET A 1 94 ? 24.280 -2.294 0.406 1.00 38.78 94 MET A N 1
ATOM 661 C CA . MET A 1 94 ? 22.822 -2.212 0.518 1.00 38.78 94 MET A CA 1
ATOM 662 C C . MET A 1 94 ? 22.145 -3.231 -0.418 1.00 38.78 94 MET A C 1
ATOM 664 O O . MET A 1 94 ? 21.211 -2.932 -1.162 1.00 38.78 94 MET A O 1
ATOM 668 N N . VAL A 1 95 ? 22.567 -4.490 -0.300 1.00 43.91 95 VAL A N 1
ATOM 669 C CA . VAL A 1 95 ? 21.658 -5.629 -0.257 1.00 43.91 95 VAL A CA 1
ATOM 670 C C . VAL A 1 95 ? 20.833 -5.474 1.029 1.00 43.91 95 VAL A C 1
ATOM 672 O O . VAL A 1 95 ? 20.981 -6.223 1.990 1.00 43.91 95 VAL A O 1
ATOM 675 N N . ALA A 1 96 ? 19.968 -4.452 1.044 1.00 42.50 96 ALA A N 1
ATOM 676 C CA . ALA A 1 96 ? 18.786 -4.463 1.890 1.00 42.50 96 ALA A CA 1
ATOM 677 C C . ALA A 1 96 ? 18.078 -5.794 1.608 1.00 42.50 96 ALA A C 1
ATOM 679 O O . ALA A 1 96 ? 17.983 -6.205 0.441 1.00 42.50 96 ALA A O 1
ATOM 680 N N . CYS A 1 97 ? 17.717 -6.522 2.662 1.00 46.72 97 CYS A N 1
ATOM 681 C CA . CYS A 1 97 ? 17.346 -7.930 2.562 1.00 46.72 97 CYS A CA 1
ATOM 682 C C . CYS A 1 97 ? 15.873 -8.062 2.143 1.00 46.72 97 CYS A C 1
ATOM 684 O O . CYS A 1 97 ? 15.032 -8.536 2.906 1.00 46.72 97 CYS A O 1
ATOM 686 N N . ARG A 1 98 ? 15.604 -7.584 0.918 1.00 66.88 98 ARG A N 1
ATOM 687 C CA . ARG A 1 98 ? 14.289 -7.384 0.295 1.00 66.88 98 ARG A CA 1
ATOM 688 C C . ARG A 1 98 ? 13.380 -8.573 0.569 1.00 66.88 98 ARG A C 1
ATOM 690 O O . ARG A 1 98 ? 13.674 -9.688 0.128 1.00 66.88 98 ARG A O 1
ATOM 697 N N . ALA A 1 99 ? 12.277 -8.321 1.266 1.00 72.31 99 ALA A N 1
ATOM 698 C CA . ALA A 1 99 ? 11.355 -9.374 1.670 1.00 72.31 99 ALA A CA 1
ATOM 699 C C . ALA A 1 99 ? 10.821 -10.175 0.461 1.00 72.31 99 ALA A C 1
ATOM 701 O O . ALA A 1 99 ? 10.239 -9.631 -0.479 1.00 72.31 99 ALA A O 1
ATOM 702 N N . THR A 1 100 ? 11.013 -11.495 0.503 1.00 83.06 100 THR A N 1
ATOM 703 C CA . THR A 1 100 ? 10.433 -12.460 -0.446 1.00 83.06 100 THR A CA 1
ATOM 704 C C . THR A 1 100 ? 8.911 -12.564 -0.294 1.00 83.06 100 THR A C 1
ATOM 706 O O . THR A 1 100 ? 8.350 -12.138 0.713 1.00 83.06 100 THR A O 1
ATOM 709 N N . VAL A 1 101 ? 8.220 -13.211 -1.243 1.00 85.12 101 VAL A N 1
ATOM 710 C CA . VAL A 1 101 ? 6.767 -13.492 -1.146 1.00 85.12 101 VAL A CA 1
ATOM 711 C C . VAL A 1 101 ? 6.401 -14.193 0.170 1.00 85.12 101 VAL A C 1
ATOM 713 O O . VAL A 1 101 ? 5.379 -13.867 0.772 1.00 85.12 101 VAL A O 1
ATOM 716 N N . ALA A 1 102 ? 7.244 -15.110 0.656 1.00 86.38 102 ALA A N 1
ATOM 717 C CA . ALA A 1 102 ? 7.041 -15.778 1.941 1.00 86.38 102 ALA A CA 1
ATOM 718 C C . ALA A 1 102 ? 7.144 -14.798 3.126 1.00 86.38 102 ALA A C 1
ATOM 720 O O . ALA A 1 102 ? 6.287 -14.817 4.004 1.00 86.38 102 ALA A O 1
ATOM 721 N N . GLN A 1 103 ? 8.134 -13.899 3.112 1.00 88.31 103 GLN A N 1
ATOM 722 C CA . GLN A 1 103 ? 8.317 -12.869 4.145 1.00 88.31 103 GLN A CA 1
ATOM 723 C C . GLN A 1 103 ? 7.257 -11.756 4.084 1.00 88.31 103 GLN A C 1
ATOM 725 O O . GLN A 1 103 ? 6.945 -11.155 5.108 1.00 88.31 103 GLN A O 1
ATOM 730 N N . TRP A 1 104 ? 6.676 -11.476 2.913 1.00 90.62 104 TRP A N 1
ATOM 731 C CA . TRP A 1 104 ? 5.504 -10.602 2.798 1.00 90.62 104 TRP A CA 1
ATOM 732 C C . TRP A 1 104 ? 4.254 -11.261 3.378 1.00 90.62 104 TRP A C 1
ATOM 734 O O . TRP A 1 104 ? 3.542 -10.638 4.161 1.00 90.62 104 TRP A O 1
ATOM 744 N N . ASN A 1 105 ? 4.022 -12.541 3.081 1.00 89.50 105 ASN A N 1
ATOM 745 C CA . ASN A 1 105 ? 2.894 -13.274 3.653 1.00 89.50 105 ASN A CA 1
ATOM 746 C C . ASN A 1 105 ? 3.041 -13.500 5.172 1.00 89.50 105 ASN A C 1
ATOM 748 O O . ASN A 1 105 ? 2.040 -13.435 5.877 1.00 89.50 105 ASN A O 1
ATOM 752 N N . SER A 1 106 ? 4.256 -13.650 5.715 1.00 90.31 106 SER A N 1
ATOM 753 C CA . SER A 1 106 ? 4.467 -13.749 7.172 1.00 90.31 106 SER A CA 1
ATOM 754 C C . SER A 1 106 ? 4.275 -12.429 7.937 1.00 90.31 106 SER A C 1
ATOM 756 O O . SER A 1 106 ? 4.227 -12.452 9.163 1.00 90.31 106 SER A O 1
ATOM 758 N N . ARG A 1 107 ? 4.142 -11.282 7.251 1.00 91.88 107 ARG A N 1
ATOM 759 C CA . ARG A 1 107 ? 3.709 -10.003 7.858 1.00 91.88 107 ARG A CA 1
ATOM 760 C C . ARG A 1 107 ? 2.183 -9.941 8.062 1.00 91.88 107 ARG A C 1
ATOM 762 O O . ARG A 1 107 ? 1.684 -9.012 8.695 1.00 91.88 107 ARG A O 1
ATOM 769 N N . VAL A 1 108 ? 1.434 -10.919 7.543 1.00 93.19 108 VAL A N 1
ATOM 770 C CA . VAL A 1 108 ? -0.024 -11.045 7.685 1.00 93.19 108 VAL A CA 1
ATOM 771 C C . VAL A 1 108 ? -0.356 -12.014 8.824 1.00 93.19 108 VAL A C 1
ATOM 773 O O . VAL A 1 108 ? 0.209 -13.100 8.903 1.00 93.19 108 VAL A O 1
ATOM 776 N N . LYS A 1 109 ? -1.303 -11.654 9.702 1.00 92.00 109 LYS A N 1
ATOM 777 C CA . LYS A 1 109 ? -1.696 -12.488 10.856 1.00 92.00 109 LYS A CA 1
ATOM 778 C C . LYS A 1 109 ? -2.601 -13.663 10.473 1.00 92.00 109 LYS A C 1
ATOM 780 O O . LYS A 1 109 ? -2.517 -14.720 11.091 1.00 92.00 109 LYS A O 1
ATOM 785 N N . ARG A 1 110 ? -3.492 -13.481 9.491 1.00 92.38 110 ARG A N 1
ATOM 786 C CA . ARG A 1 110 ? -4.354 -14.542 8.932 1.00 92.38 110 ARG A CA 1
ATOM 787 C C . ARG A 1 110 ? -4.769 -14.212 7.499 1.00 92.38 110 ARG A C 1
ATOM 789 O O . ARG A 1 110 ? -5.051 -13.055 7.200 1.00 92.38 110 ARG A O 1
ATOM 796 N N . ILE A 1 111 ? -4.871 -15.225 6.640 1.00 90.94 111 ILE A N 1
ATOM 797 C CA . ILE A 1 111 ? -5.557 -15.128 5.342 1.00 90.94 111 ILE A CA 1
ATOM 798 C C . ILE A 1 111 ? -6.793 -16.030 5.396 1.00 90.94 111 ILE A C 1
ATOM 800 O O . ILE A 1 111 ? -6.691 -17.201 5.748 1.00 90.94 111 ILE A O 1
ATOM 804 N N . GLU A 1 112 ? -7.963 -15.483 5.075 1.00 89.69 112 GLU A N 1
ATOM 805 C CA . GLU A 1 112 ? -9.259 -16.154 5.226 1.00 89.69 112 GLU A CA 1
ATOM 806 C C . GLU A 1 112 ? -10.252 -15.621 4.187 1.00 89.69 112 GLU A C 1
ATOM 808 O O . GLU A 1 112 ? -10.415 -14.413 4.048 1.00 89.69 112 GLU A O 1
ATOM 813 N N . GLY A 1 113 ? -10.898 -16.493 3.405 1.00 86.94 113 GLY A N 1
ATOM 814 C CA . GLY A 1 113 ? -11.891 -16.071 2.400 1.00 86.94 113 GLY A CA 1
ATOM 815 C C . GLY A 1 113 ? -11.376 -15.076 1.341 1.00 86.94 113 GLY A C 1
ATOM 816 O O . GLY A 1 113 ? -12.160 -14.326 0.764 1.00 86.94 113 GLY A O 1
ATOM 817 N N . GLY A 1 114 ? -10.058 -15.011 1.108 1.00 87.88 114 GLY A N 1
ATOM 818 C CA . GLY A 1 114 ? -9.429 -13.995 0.250 1.00 87.88 114 GLY A CA 1
ATOM 819 C C . GLY A 1 114 ? -9.241 -12.617 0.908 1.00 87.88 114 GLY A C 1
ATOM 820 O O . GLY A 1 114 ? -8.871 -11.662 0.223 1.00 87.88 114 GLY A O 1
ATOM 821 N N . ARG A 1 115 ? -9.470 -12.501 2.221 1.00 92.69 115 ARG A N 1
ATOM 822 C CA . ARG A 1 115 ? -9.128 -11.351 3.067 1.00 92.69 115 ARG A CA 1
ATOM 823 C C . ARG A 1 115 ? -7.805 -11.635 3.792 1.00 92.69 115 ARG A C 1
ATOM 825 O O . ARG A 1 115 ? -7.673 -12.668 4.441 1.00 92.69 115 ARG A O 1
ATOM 832 N N . ALA A 1 116 ? -6.837 -10.732 3.682 1.00 95.44 116 ALA A N 1
ATOM 833 C CA . ALA A 1 116 ? -5.599 -10.734 4.457 1.00 95.44 116 ALA A CA 1
ATOM 834 C C . ALA A 1 116 ? -5.765 -9.789 5.657 1.00 95.44 116 ALA A C 1
ATOM 836 O O . ALA A 1 116 ? -6.061 -8.609 5.469 1.00 95.44 116 ALA A O 1
ATOM 837 N N . ILE A 1 117 ? -5.600 -10.315 6.870 1.00 96.56 117 ILE A N 1
ATOM 838 C CA . ILE A 1 117 ? -5.823 -9.624 8.146 1.00 96.56 117 ILE A CA 1
ATOM 839 C C . ILE A 1 117 ? -4.471 -9.359 8.809 1.00 96.56 117 ILE A C 1
ATOM 841 O O . ILE A 1 117 ? -3.695 -10.291 9.036 1.00 96.56 117 ILE A O 1
ATOM 845 N N . PHE A 1 118 ? -4.188 -8.104 9.143 1.00 97.38 118 PHE A N 1
ATOM 846 C CA . PHE A 1 118 ? -2.941 -7.683 9.782 1.00 97.38 118 PHE A CA 1
ATOM 847 C C . PHE A 1 118 ? -3.176 -6.477 10.695 1.00 97.38 118 PHE A C 1
ATOM 849 O O . PHE A 1 118 ? -4.176 -5.773 10.570 1.00 97.38 118 PHE A O 1
ATOM 856 N N . ASP A 1 119 ? -2.242 -6.232 11.610 1.00 97.50 119 ASP A N 1
ATOM 857 C CA . ASP A 1 119 ? -2.306 -5.099 12.532 1.00 97.50 119 ASP A CA 1
ATOM 858 C C . ASP A 1 119 ? -1.178 -4.119 12.175 1.00 97.50 119 ASP A C 1
ATOM 860 O O . ASP A 1 119 ? -0.067 -4.552 11.862 1.00 97.50 119 ASP A O 1
ATOM 864 N N . VAL A 1 120 ? -1.450 -2.813 12.222 1.00 97.38 120 VAL A N 1
ATOM 865 C CA . VAL A 1 120 ? -0.467 -1.751 11.960 1.00 97.38 120 VAL A CA 1
ATOM 866 C C . VAL A 1 120 ? -0.547 -0.696 13.057 1.00 97.38 120 VAL A C 1
ATOM 868 O O . VAL A 1 120 ? -1.605 -0.102 13.268 1.00 97.38 120 VAL A O 1
ATOM 871 N N . THR A 1 121 ? 0.573 -0.444 13.733 1.00 97.19 121 THR A N 1
ATOM 872 C CA . THR A 1 121 ? 0.690 0.595 14.764 1.00 97.19 121 THR A CA 1
ATOM 873 C C . THR A 1 121 ? 1.218 1.883 14.144 1.00 97.19 121 THR A C 1
ATOM 875 O O . THR A 1 121 ? 2.302 1.894 13.569 1.00 97.19 121 THR A O 1
ATOM 878 N N . ILE A 1 122 ? 0.452 2.971 14.239 1.00 96.88 122 ILE A N 1
ATOM 879 C CA . ILE A 1 122 ? 0.757 4.248 13.576 1.00 96.88 122 ILE A CA 1
ATOM 880 C C . ILE A 1 122 ? 0.622 5.390 14.584 1.00 96.88 122 ILE A C 1
ATOM 882 O O . ILE A 1 122 ? -0.344 5.450 15.345 1.00 96.88 122 ILE A O 1
ATOM 886 N N . THR A 1 123 ? 1.577 6.318 14.588 1.00 96.88 123 THR A N 1
ATOM 887 C CA . THR A 1 123 ? 1.541 7.513 15.440 1.00 96.88 123 THR A CA 1
ATOM 888 C C . THR A 1 123 ? 0.448 8.496 15.008 1.00 96.88 123 THR A C 1
ATOM 890 O O . THR A 1 123 ? 0.182 8.696 13.818 1.00 96.88 123 THR A O 1
ATOM 893 N N . LYS A 1 124 ? -0.185 9.159 15.975 1.00 95.81 124 LYS A N 1
ATOM 894 C CA . LYS A 1 124 ? -1.145 10.245 15.750 1.00 95.81 124 LYS A CA 1
ATOM 895 C C . LYS A 1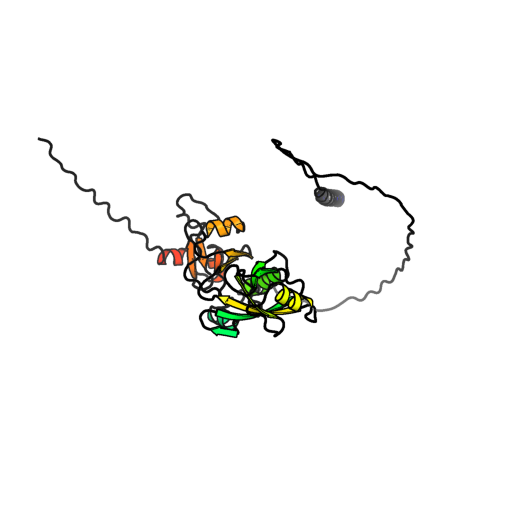 124 ? -0.399 11.525 15.308 1.00 95.81 124 LYS A C 1
ATOM 897 O O . LYS A 1 124 ? 0.712 11.763 15.773 1.00 95.81 124 LYS A O 1
ATOM 902 N N . PRO A 1 125 ? -0.984 12.372 14.440 1.00 95.38 125 PRO A N 1
ATOM 903 C CA . PRO A 1 125 ? -2.177 12.125 13.634 1.00 95.38 125 PRO A CA 1
ATOM 904 C C . PRO A 1 125 ? -1.870 11.157 12.479 1.00 95.38 125 PRO A C 1
ATOM 906 O O . PRO A 1 125 ? -0.942 11.368 11.705 1.00 95.38 125 PRO A O 1
ATOM 909 N N . LEU A 1 126 ? -2.710 10.129 12.315 1.00 96.19 126 LEU A N 1
ATOM 910 C CA . LEU A 1 126 ? -2.443 8.977 11.437 1.00 96.19 126 LEU A CA 1
ATOM 911 C C . LEU A 1 126 ? -2.091 9.346 9.980 1.00 96.19 126 LEU A C 1
ATOM 913 O O . LEU A 1 126 ? -1.326 8.645 9.324 1.00 96.19 126 LEU A O 1
ATOM 917 N N . GLY A 1 127 ? -2.652 10.436 9.447 1.00 96.81 127 GLY A N 1
ATOM 918 C CA . GLY A 1 127 ? -2.424 10.857 8.060 1.00 96.81 127 GLY A CA 1
ATOM 919 C C . GLY A 1 127 ? -3.229 10.076 7.012 1.00 96.81 127 GLY A C 1
ATOM 920 O O . GLY A 1 127 ? -2.905 10.150 5.832 1.00 96.81 127 GLY A O 1
ATOM 921 N N . ILE A 1 128 ? -4.277 9.353 7.415 1.00 97.38 128 ILE A N 1
ATOM 922 C CA . ILE A 1 128 ? -5.235 8.693 6.511 1.00 97.38 128 ILE A CA 1
ATOM 923 C C . ILE A 1 128 ? -6.507 9.526 6.315 1.00 97.38 128 ILE A C 1
ATOM 925 O O . ILE A 1 128 ? -6.892 10.316 7.177 1.00 97.38 128 ILE A O 1
ATOM 929 N N . THR A 1 129 ? -7.192 9.304 5.196 1.00 97.31 129 THR A N 1
ATOM 930 C CA . THR A 1 129 ? -8.557 9.778 4.935 1.00 97.31 129 THR A CA 1
ATOM 931 C C . THR A 1 129 ? -9.518 8.584 5.009 1.00 97.31 129 THR A C 1
ATOM 933 O O . THR A 1 129 ? -9.674 7.874 4.012 1.00 97.31 129 THR A O 1
ATOM 936 N N . PRO A 1 130 ? -10.135 8.308 6.172 1.00 96.69 130 PRO A N 1
ATOM 937 C CA . PRO A 1 130 ? -11.141 7.256 6.301 1.00 96.69 130 PRO A CA 1
ATOM 938 C C . PRO A 1 130 ? -12.452 7.651 5.603 1.00 96.69 130 PRO A C 1
ATOM 940 O O . PRO A 1 130 ? -12.822 8.827 5.577 1.00 96.69 130 PRO A O 1
ATOM 943 N N . LYS A 1 131 ? -13.164 6.670 5.041 1.00 97.38 131 LYS A N 1
ATOM 944 C CA . LYS A 1 131 ? -14.476 6.844 4.400 1.00 97.38 131 LYS A CA 1
ATOM 945 C C . LYS A 1 131 ? -15.292 5.553 4.479 1.00 97.38 131 LYS A C 1
ATOM 947 O O . LYS A 1 131 ? -14.744 4.468 4.323 1.00 97.38 131 LYS A O 1
ATOM 952 N N . GLU A 1 132 ? -16.600 5.667 4.664 1.00 97.38 132 GLU A N 1
ATOM 953 C CA . GLU A 1 132 ? -17.530 4.535 4.546 1.00 97.38 132 GLU A CA 1
ATOM 954 C C . GLU A 1 132 ? -17.536 3.944 3.124 1.00 97.38 132 GLU A C 1
ATOM 956 O O . GLU A 1 132 ? -17.362 4.660 2.127 1.00 97.38 132 GLU A O 1
ATOM 961 N N . PHE A 1 133 ? -17.744 2.630 3.017 1.00 94.19 133 PHE A N 1
ATOM 962 C CA . PHE A 1 133 ? -17.943 1.985 1.720 1.00 94.19 133 PHE A CA 1
ATOM 963 C C . PHE A 1 133 ? -19.340 2.328 1.161 1.00 94.19 133 PHE A C 1
ATOM 965 O O . PHE A 1 133 ? -20.329 2.226 1.877 1.00 94.19 133 PHE A O 1
ATOM 972 N N . PRO A 1 134 ? -19.478 2.684 -0.131 1.00 92.25 134 PRO A N 1
ATOM 973 C CA . PRO A 1 134 ? -20.761 3.140 -0.682 1.00 92.25 134 PRO A CA 1
ATOM 974 C C . PRO A 1 134 ? -21.811 2.028 -0.837 1.00 92.25 134 PRO A C 1
ATOM 976 O O . PRO A 1 134 ? -22.994 2.322 -0.963 1.00 92.25 134 PRO A O 1
ATOM 979 N N . ASN A 1 135 ? -21.382 0.760 -0.849 1.00 92.81 135 ASN A N 1
ATOM 980 C CA . ASN A 1 135 ? -22.223 -0.389 -1.207 1.00 92.81 135 ASN A CA 1
ATOM 981 C C . ASN A 1 135 ? -22.386 -1.403 -0.054 1.00 92.81 135 ASN A C 1
ATOM 983 O O . ASN A 1 135 ? -22.933 -2.481 -0.273 1.00 92.81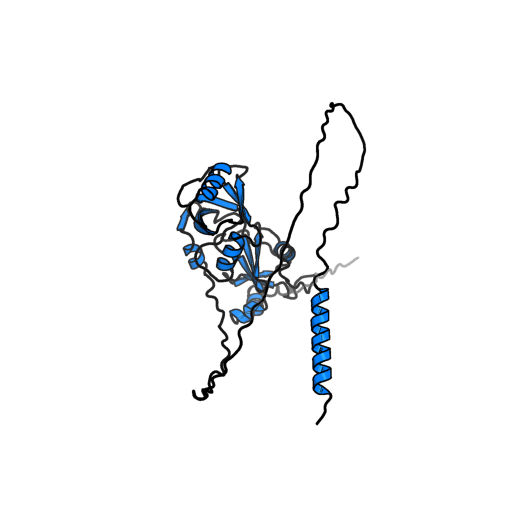 135 ASN A O 1
ATOM 987 N N . ARG A 1 136 ? -21.829 -1.125 1.134 1.00 93.56 136 ARG A N 1
ATOM 988 C CA . ARG A 1 136 ? -21.828 -2.029 2.298 1.00 93.56 136 ARG A CA 1
ATOM 989 C C . ARG A 1 136 ? -21.460 -1.275 3.586 1.00 93.56 136 ARG A C 1
ATOM 991 O O . ARG A 1 136 ? -20.761 -0.273 3.483 1.00 93.56 136 ARG A O 1
ATOM 998 N N . PRO A 1 137 ? -21.828 -1.773 4.778 1.00 94.75 137 PRO A N 1
ATOM 999 C CA . PRO A 1 137 ? -21.298 -1.256 6.042 1.00 94.75 137 PRO A CA 1
ATOM 1000 C C . PRO A 1 137 ? -19.765 -1.407 6.153 1.00 94.75 137 PRO A C 1
ATOM 1002 O O . PRO A 1 137 ? -19.160 -2.256 5.483 1.00 94.75 137 PRO A O 1
ATOM 1005 N N . GLY A 1 138 ? -19.154 -0.602 7.030 1.00 95.38 138 GLY A N 1
ATOM 1006 C CA . GLY A 1 138 ? -17.713 -0.575 7.309 1.00 95.38 138 GLY A CA 1
ATOM 1007 C C . GLY A 1 138 ? -16.976 0.652 6.751 1.00 95.38 138 GLY A C 1
ATOM 1008 O O . GLY A 1 138 ? -17.438 1.326 5.825 1.00 95.38 138 GLY A O 1
ATOM 1009 N N . VAL A 1 139 ? -15.789 0.916 7.305 1.00 97.69 139 VAL A N 1
ATOM 1010 C CA . VAL A 1 139 ? -14.933 2.066 6.965 1.00 97.69 139 VAL A CA 1
ATOM 1011 C C . VAL A 1 139 ? -13.648 1.593 6.285 1.00 97.69 139 VAL A C 1
ATOM 1013 O O . VAL A 1 139 ? -12.912 0.765 6.822 1.00 97.69 139 VAL A O 1
ATOM 1016 N N . GLY A 1 140 ? -13.359 2.154 5.113 1.00 96.69 140 GLY A N 1
ATOM 1017 C CA . GLY A 1 140 ? -12.123 1.941 4.366 1.00 96.69 140 GLY A CA 1
ATOM 1018 C C . GLY A 1 140 ? -11.203 3.162 4.364 1.00 96.69 140 GLY A C 1
ATOM 1019 O O . GLY A 1 140 ? -11.625 4.302 4.578 1.00 96.69 140 GLY A O 1
ATOM 1020 N N . ILE A 1 141 ? -9.926 2.936 4.071 1.00 97.19 141 ILE A N 1
ATOM 1021 C CA . ILE A 1 141 ? -8.929 3.993 3.870 1.00 97.19 141 ILE A CA 1
ATOM 1022 C C . ILE A 1 141 ? -9.054 4.502 2.430 1.00 97.19 141 ILE A C 1
ATOM 1024 O O . ILE A 1 141 ? -8.589 3.860 1.494 1.00 97.19 141 ILE A O 1
ATOM 1028 N N . ALA A 1 142 ? -9.702 5.650 2.225 1.00 96.44 142 ALA A N 1
ATOM 1029 C CA . ALA A 1 142 ? -9.933 6.215 0.891 1.00 96.44 142 ALA A CA 1
ATOM 1030 C C . ALA A 1 142 ? -8.722 6.972 0.318 1.00 96.44 142 ALA A C 1
ATOM 1032 O O . ALA A 1 142 ? -8.668 7.218 -0.886 1.00 96.44 142 ALA A O 1
ATOM 1033 N N . GLY A 1 143 ? -7.761 7.341 1.165 1.00 96.31 143 GLY A N 1
ATOM 1034 C CA . GLY A 1 143 ? -6.535 8.025 0.767 1.00 96.31 143 GLY A CA 1
ATOM 1035 C C . GLY A 1 143 ? -5.508 8.065 1.895 1.00 96.31 143 GLY A C 1
ATOM 1036 O O . GLY A 1 143 ? -5.862 7.975 3.073 1.00 96.31 143 GLY A O 1
ATOM 1037 N N . ILE A 1 144 ? -4.237 8.219 1.528 1.00 97.31 144 ILE A N 1
ATOM 1038 C CA . ILE A 1 144 ? -3.117 8.425 2.451 1.00 97.31 144 ILE A CA 1
ATOM 1039 C C . ILE A 1 144 ? -2.503 9.791 2.123 1.00 97.31 144 ILE A C 1
ATOM 1041 O O . ILE A 1 144 ? -2.175 10.072 0.970 1.00 97.31 144 ILE A O 1
ATOM 1045 N N . LYS A 1 145 ? -2.369 10.667 3.122 1.00 96.56 145 LYS A N 1
ATOM 1046 C CA . LYS A 1 145 ? -1.801 12.007 2.952 1.00 96.56 145 LYS A CA 1
ATOM 1047 C C . LYS A 1 145 ? -0.283 11.908 2.807 1.00 96.56 145 LYS A C 1
ATOM 1049 O O . LYS A 1 145 ? 0.397 11.481 3.738 1.00 96.56 145 LYS A O 1
ATOM 1054 N N . THR A 1 146 ? 0.249 12.375 1.680 1.00 94.38 146 THR A N 1
ATOM 1055 C CA . THR A 1 146 ? 1.695 12.513 1.449 1.00 94.38 146 THR A CA 1
ATOM 1056 C C . THR A 1 146 ? 2.353 13.318 2.575 1.00 94.38 146 THR A C 1
ATOM 1058 O O . THR A 1 146 ? 1.871 14.392 2.938 1.00 94.38 146 THR A O 1
ATOM 1061 N N . GLY A 1 147 ? 3.433 12.789 3.150 1.00 94.50 147 GLY A N 1
ATOM 1062 C CA . GLY A 1 147 ? 4.128 13.358 4.308 1.00 94.50 147 GLY A CA 1
ATOM 1063 C C . GLY A 1 147 ? 3.414 13.184 5.657 1.00 94.50 147 GLY A C 1
ATOM 1064 O O . GLY A 1 147 ? 3.916 13.678 6.660 1.00 94.50 147 GLY A O 1
ATOM 1065 N N . GLY A 1 148 ? 2.257 12.515 5.711 1.00 96.62 148 GLY A N 1
ATOM 1066 C CA . GLY A 1 148 ? 1.613 12.108 6.964 1.00 96.62 148 GLY A CA 1
ATOM 1067 C C . GLY A 1 148 ? 2.186 10.799 7.516 1.00 96.62 148 GLY A C 1
ATOM 1068 O O . GLY A 1 148 ? 2.816 10.037 6.786 1.00 96.62 148 GLY A O 1
ATOM 1069 N N . ASN A 1 149 ? 1.921 10.501 8.790 1.00 97.62 149 ASN A N 1
ATOM 1070 C CA . ASN A 1 149 ? 2.566 9.391 9.505 1.00 97.62 149 ASN A CA 1
ATOM 1071 C C . ASN A 1 149 ? 2.384 8.020 8.820 1.00 97.62 149 ASN A C 1
ATOM 1073 O O . ASN A 1 149 ? 3.326 7.238 8.783 1.00 97.62 149 ASN A O 1
ATOM 1077 N N . THR A 1 150 ? 1.236 7.750 8.187 1.00 97.88 150 THR A N 1
ATOM 1078 C CA . THR A 1 150 ? 1.024 6.520 7.392 1.00 97.88 150 THR A CA 1
ATOM 1079 C C . THR A 1 150 ? 1.842 6.477 6.089 1.00 97.88 150 THR A C 1
ATOM 1081 O O . THR A 1 150 ? 2.274 5.405 5.674 1.00 97.88 150 THR A O 1
ATOM 1084 N N . ASP A 1 151 ? 2.092 7.613 5.429 1.00 97.12 151 ASP A N 1
ATOM 1085 C CA . ASP A 1 151 ? 2.980 7.671 4.253 1.00 97.12 151 ASP A CA 1
ATOM 1086 C C . ASP A 1 151 ? 4.450 7.475 4.655 1.00 97.12 151 ASP A C 1
ATOM 1088 O O . ASP A 1 151 ? 5.193 6.789 3.956 1.00 97.12 151 ASP A O 1
ATOM 1092 N N . LEU A 1 152 ? 4.854 8.012 5.811 1.00 96.88 152 LEU A N 1
ATOM 1093 C CA . LEU A 1 152 ? 6.178 7.771 6.392 1.00 96.88 152 LEU A CA 1
ATOM 1094 C C . LEU A 1 152 ? 6.347 6.300 6.804 1.00 96.88 152 LEU A C 1
ATOM 1096 O O . LEU A 1 152 ? 7.297 5.660 6.369 1.00 96.88 152 LEU A O 1
ATOM 1100 N N . TRP A 1 153 ? 5.383 5.725 7.528 1.00 97.19 153 TRP A N 1
ATOM 1101 C CA . TRP A 1 153 ? 5.367 4.299 7.875 1.00 97.19 153 TRP A CA 1
ATOM 1102 C C . TRP A 1 153 ? 5.471 3.395 6.637 1.00 97.19 153 TRP A C 1
ATOM 1104 O O . TRP A 1 153 ? 6.277 2.467 6.593 1.00 97.19 153 TRP A O 1
ATOM 1114 N N . ASN A 1 154 ? 4.711 3.710 5.584 1.00 97.12 154 ASN A N 1
ATOM 1115 C CA . ASN A 1 154 ? 4.793 2.987 4.320 1.00 97.12 154 ASN A CA 1
ATOM 1116 C C . ASN A 1 154 ? 6.181 3.081 3.670 1.00 97.12 154 ASN A C 1
ATOM 1118 O O . ASN A 1 154 ? 6.602 2.113 3.046 1.00 97.12 154 ASN A O 1
ATOM 1122 N N . LYS A 1 155 ? 6.899 4.204 3.806 1.00 95.69 155 LYS A N 1
ATOM 1123 C CA . LYS A 1 155 ? 8.278 4.342 3.304 1.00 95.69 155 LYS A CA 1
ATOM 1124 C C . LYS A 1 155 ? 9.239 3.457 4.087 1.00 95.69 155 LYS A C 1
ATOM 1126 O O . LYS A 1 155 ? 9.994 2.720 3.461 1.00 95.69 155 LYS A O 1
ATOM 1131 N N . GLU A 1 156 ? 9.155 3.449 5.413 1.00 94.81 156 GLU A N 1
ATOM 1132 C CA . GLU A 1 156 ? 9.988 2.573 6.245 1.00 94.81 156 GLU A CA 1
ATOM 1133 C C . GLU A 1 156 ? 9.775 1.090 5.896 1.00 94.81 156 GLU A C 1
ATOM 1135 O O . GLU A 1 156 ? 10.735 0.370 5.625 1.00 94.81 156 GLU A O 1
ATOM 1140 N N . VAL A 1 157 ? 8.519 0.643 5.792 1.00 94.62 157 VAL A N 1
ATOM 1141 C CA . VAL A 1 157 ? 8.192 -0.760 5.473 1.00 94.62 157 VAL A CA 1
ATOM 1142 C C . VAL A 1 157 ? 8.562 -1.155 4.033 1.00 94.62 157 VAL A C 1
ATOM 1144 O O . VAL A 1 157 ? 8.993 -2.284 3.809 1.00 94.62 157 VAL A O 1
ATOM 1147 N N . LEU A 1 158 ? 8.392 -0.267 3.043 1.00 93.38 158 LEU A N 1
ATOM 1148 C CA . LEU A 1 158 ? 8.553 -0.601 1.613 1.00 93.38 158 LEU A CA 1
ATOM 1149 C C . LEU A 1 158 ? 9.931 -0.272 1.019 1.00 93.38 158 LEU A C 1
ATOM 1151 O O . LEU A 1 158 ? 10.269 -0.788 -0.050 1.00 93.38 158 LEU A O 1
ATOM 1155 N N . LEU A 1 159 ? 10.696 0.617 1.655 1.00 91.06 159 LEU A N 1
ATOM 1156 C CA . LEU A 1 159 ? 11.991 1.097 1.157 1.00 91.06 159 LEU A CA 1
ATOM 1157 C C . LEU A 1 159 ? 13.149 0.686 2.073 1.00 91.06 159 LEU A C 1
ATOM 1159 O O . LEU A 1 159 ? 14.224 0.375 1.563 1.00 91.06 159 LEU A O 1
ATOM 1163 N N . ASN A 1 160 ? 12.907 0.640 3.389 1.00 89.31 160 ASN A N 1
ATOM 1164 C CA . ASN A 1 160 ? 13.902 0.309 4.415 1.00 89.31 160 ASN A CA 1
ATOM 1165 C C . ASN A 1 160 ? 13.674 -1.096 5.027 1.00 89.31 160 ASN A C 1
ATOM 1167 O O . ASN A 1 160 ? 14.296 -1.437 6.030 1.00 89.31 160 ASN A O 1
ATOM 1171 N N . ASP A 1 161 ? 12.790 -1.906 4.421 1.00 87.88 161 ASP A N 1
ATOM 1172 C CA . ASP A 1 161 ? 12.398 -3.274 4.821 1.00 87.88 161 ASP A CA 1
ATOM 1173 C C . ASP A 1 161 ? 11.837 -3.417 6.266 1.00 87.88 161 ASP A C 1
ATOM 1175 O O . ASP A 1 161 ? 11.676 -4.542 6.751 1.00 87.88 161 ASP A O 1
ATOM 1179 N N . ALA A 1 162 ? 11.476 -2.313 6.941 1.00 91.50 162 ALA A N 1
ATOM 1180 C CA . ALA A 1 162 ? 11.087 -2.275 8.361 1.00 91.50 162 ALA A CA 1
ATOM 1181 C C . ALA A 1 162 ? 9.948 -3.248 8.732 1.00 91.50 162 ALA A C 1
ATOM 1183 O O . ALA A 1 162 ? 9.105 -3.575 7.896 1.00 91.50 162 ALA A O 1
ATOM 1184 N N . GLU A 1 163 ? 9.915 -3.718 9.984 1.00 91.38 163 GLU A N 1
ATOM 1185 C CA . GLU A 1 163 ? 8.959 -4.732 10.462 1.00 91.38 163 GLU A CA 1
ATOM 1186 C C . GLU A 1 163 ? 7.488 -4.266 10.408 1.00 91.38 163 GLU A C 1
ATOM 1188 O O . GLU A 1 163 ? 7.180 -3.079 10.474 1.00 91.38 163 GLU A O 1
ATOM 1193 N N . GLY A 1 164 ? 6.559 -5.219 10.290 1.00 92.31 164 GLY A N 1
ATOM 1194 C CA . GLY A 1 164 ? 5.122 -4.962 10.199 1.00 92.31 164 GLY A CA 1
ATOM 1195 C C . GLY A 1 164 ? 4.629 -4.891 8.755 1.00 92.31 164 GLY A C 1
ATOM 1196 O O . GLY A 1 164 ? 5.217 -5.494 7.856 1.00 92.31 164 GLY A O 1
ATOM 1197 N N . MET A 1 165 ? 3.515 -4.194 8.524 1.00 95.75 165 MET A N 1
ATOM 1198 C CA . MET A 1 165 ? 2.820 -4.201 7.236 1.00 95.75 165 MET A CA 1
ATOM 1199 C C . MET A 1 165 ? 2.504 -2.786 6.742 1.00 95.75 165 MET A C 1
ATOM 1201 O O . MET A 1 165 ? 2.161 -1.903 7.528 1.00 95.75 165 MET A O 1
ATOM 1205 N N . PHE A 1 166 ? 2.612 -2.571 5.428 1.00 96.25 166 PHE A N 1
ATOM 1206 C CA . PHE A 1 166 ? 2.257 -1.300 4.795 1.00 96.25 166 PHE A CA 1
ATOM 1207 C C . PHE A 1 166 ? 0.737 -1.171 4.653 1.00 96.25 166 PHE A C 1
ATOM 1209 O O . PHE A 1 166 ? 0.039 -2.165 4.456 1.00 96.25 166 PHE A O 1
ATOM 1216 N N . VAL A 1 167 ? 0.232 0.057 4.687 1.00 97.19 167 VAL A N 1
ATOM 1217 C CA . VAL A 1 167 ? -1.182 0.423 4.542 1.00 97.19 167 VAL A CA 1
ATOM 1218 C C . VAL A 1 167 ? -1.502 0.770 3.087 1.00 97.19 167 VAL A C 1
ATOM 1220 O O . VAL A 1 167 ? -0.728 1.464 2.418 1.00 97.19 167 VAL A O 1
ATOM 1223 N N . LEU A 1 168 ? -2.661 0.325 2.605 1.00 96.31 168 LEU A N 1
ATOM 1224 C CA . LEU A 1 168 ? -3.126 0.511 1.235 1.00 96.31 168 LEU A CA 1
ATOM 1225 C C . LEU A 1 168 ? -4.500 1.190 1.197 1.00 96.31 168 LEU A C 1
ATOM 1227 O O . LEU A 1 168 ? -5.403 0.905 1.980 1.00 96.31 168 LEU A O 1
ATOM 1231 N N . GLU A 1 169 ? -4.672 2.081 0.233 1.00 95.50 169 GLU A N 1
ATOM 1232 C CA . GLU A 1 169 ? -5.940 2.710 -0.092 1.00 95.50 169 GLU A CA 1
ATOM 1233 C C . GLU A 1 169 ? -6.936 1.631 -0.558 1.00 95.50 169 GLU A C 1
ATOM 1235 O O . GLU A 1 169 ? -6.706 0.942 -1.552 1.00 95.50 169 GLU A O 1
ATOM 1240 N N . GLY A 1 170 ? -8.035 1.467 0.178 1.00 94.06 170 GLY A N 1
ATOM 1241 C CA . GLY A 1 170 ? -8.991 0.366 0.041 1.00 94.06 170 GLY A CA 1
ATOM 1242 C C . GLY A 1 170 ? -8.929 -0.688 1.154 1.00 94.06 170 GLY A C 1
ATOM 1243 O O . GLY A 1 170 ? -9.838 -1.516 1.211 1.00 94.06 170 GLY A O 1
ATOM 1244 N N . ASP A 1 171 ? -7.931 -0.648 2.046 1.00 96.94 171 ASP A N 1
ATOM 1245 C CA . ASP A 1 171 ? -7.928 -1.456 3.274 1.00 96.94 171 ASP A CA 1
ATOM 1246 C C . ASP A 1 171 ? -9.093 -1.050 4.190 1.00 96.94 171 AS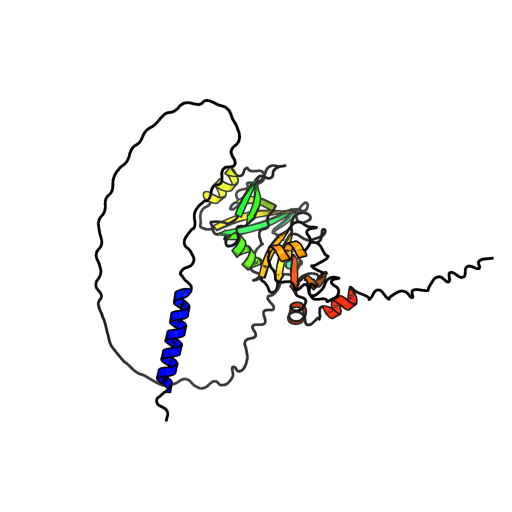P A C 1
ATOM 1248 O O . ASP A 1 171 ? -9.410 0.133 4.335 1.00 96.94 171 ASP A O 1
ATOM 1252 N N . GLU A 1 172 ? -9.724 -2.039 4.816 1.00 96.88 172 GLU A N 1
ATOM 1253 C CA . GLU A 1 172 ? -10.831 -1.879 5.760 1.00 96.88 172 GLU A CA 1
ATOM 1254 C C . GLU A 1 172 ? -10.336 -1.863 7.208 1.00 96.88 172 GLU A C 1
ATOM 1256 O O . GLU A 1 172 ? -9.510 -2.692 7.583 1.00 96.88 172 GLU A O 1
ATOM 1261 N N . VAL A 1 173 ? -10.877 -0.968 8.038 1.00 97.56 173 VAL A N 1
ATOM 1262 C CA . VAL A 1 173 ? -10.631 -0.959 9.488 1.00 97.56 173 VAL A CA 1
ATOM 1263 C C . VAL A 1 173 ? -11.643 -1.880 10.172 1.00 97.56 173 VAL A C 1
ATOM 1265 O O . VAL A 1 173 ? -12.847 -1.654 10.064 1.00 97.56 173 VAL A O 1
ATOM 1268 N N . VAL A 1 174 ? -11.163 -2.903 10.889 1.00 97.44 174 VAL A N 1
ATOM 1269 C CA . VAL A 1 174 ? -12.022 -3.862 11.623 1.00 97.44 174 VAL A CA 1
ATOM 1270 C C . VAL A 1 174 ? -11.844 -3.824 13.141 1.00 97.44 174 VAL A C 1
ATOM 1272 O O . VAL A 1 174 ? -12.719 -4.297 13.866 1.00 97.44 174 VAL A O 1
ATOM 1275 N N . ALA A 1 175 ? -10.742 -3.260 13.643 1.00 97.56 175 ALA A N 1
ATOM 1276 C CA . ALA A 1 175 ? -10.573 -2.941 15.061 1.00 97.56 175 ALA A CA 1
ATOM 1277 C C . ALA A 1 175 ? -9.598 -1.771 15.272 1.00 97.56 175 ALA A C 1
ATOM 1279 O O . ALA A 1 175 ? -8.699 -1.541 14.459 1.00 97.56 175 ALA A O 1
ATOM 1280 N N . VAL A 1 176 ? -9.743 -1.076 16.401 1.00 97.56 176 VAL A N 1
ATOM 1281 C CA . VAL A 1 176 ? -8.883 0.029 16.856 1.00 97.56 176 VAL A CA 1
ATOM 1282 C C . VAL A 1 176 ? -8.429 -0.279 18.284 1.00 97.56 176 VAL A C 1
ATOM 1284 O O . VAL A 1 176 ? -9.268 -0.455 19.162 1.00 97.56 176 VAL A O 1
ATOM 1287 N N . ASN A 1 177 ? -7.117 -0.403 18.514 1.00 96.56 177 ASN A N 1
ATOM 1288 C CA . ASN A 1 177 ? -6.515 -0.833 19.790 1.00 96.56 177 ASN A CA 1
ATOM 1289 C C . ASN A 1 177 ? -7.155 -2.113 20.381 1.00 96.56 177 ASN A C 1
ATOM 1291 O O . ASN A 1 177 ? -7.284 -2.265 21.589 1.00 96.56 177 ASN A O 1
ATOM 1295 N N . GLY A 1 178 ? -7.565 -3.046 19.514 1.00 95.69 178 GLY A N 1
ATOM 1296 C CA . GLY A 1 178 ? -8.232 -4.299 19.893 1.00 95.69 178 GLY A CA 1
ATOM 1297 C C . GLY A 1 178 ? -9.763 -4.225 19.954 1.00 95.69 178 GLY A C 1
ATOM 1298 O O . GLY A 1 178 ? -10.412 -5.245 19.732 1.00 95.69 178 GLY A O 1
ATOM 1299 N N . THR A 1 179 ? -10.350 -3.040 20.143 1.00 97.12 179 THR A N 1
ATOM 1300 C CA . THR A 1 179 ? -11.806 -2.832 20.117 1.00 97.12 179 THR A CA 1
ATOM 1301 C C . THR A 1 179 ? -12.342 -3.000 18.698 1.00 97.12 179 THR A C 1
ATOM 1303 O O . THR A 1 179 ? -11.988 -2.229 17.803 1.00 97.12 179 THR A O 1
ATOM 1306 N N . PHE A 1 180 ? -13.186 -4.009 18.479 1.00 96.81 180 PHE A N 1
ATOM 1307 C CA . PHE A 1 180 ? -13.776 -4.300 17.171 1.00 96.81 180 PHE A CA 1
ATOM 1308 C C . PHE A 1 180 ? -14.728 -3.191 16.700 1.00 96.81 180 PHE A C 1
ATOM 1310 O O . PHE A 1 180 ? -15.510 -2.645 17.476 1.00 96.81 180 PHE A O 1
ATOM 1317 N N . CYS A 1 181 ? -14.662 -2.881 15.407 1.00 95.94 181 CYS A N 1
ATOM 1318 C CA . CYS A 1 181 ? -15.482 -1.873 14.732 1.00 95.94 181 CYS A CA 1
ATOM 1319 C C . CYS A 1 181 ? -15.823 -2.246 13.273 1.00 95.94 181 CYS A C 1
ATOM 1321 O O . CYS A 1 181 ? -16.261 -1.393 12.501 1.00 95.94 181 CYS A O 1
ATOM 1323 N N . GLU A 1 182 ? -15.638 -3.516 12.890 1.00 94.88 182 GLU A N 1
ATOM 1324 C CA . GLU A 1 182 ? -16.051 -4.048 11.587 1.00 94.88 182 GLU A CA 1
ATOM 1325 C C . GLU A 1 182 ? -17.543 -3.791 11.327 1.00 94.88 182 GLU A C 1
ATOM 1327 O O . GLU A 1 182 ? -18.382 -3.976 12.206 1.00 94.88 182 GLU A O 1
ATOM 1332 N N . GLY A 1 183 ? -17.875 -3.315 10.125 1.00 94.19 183 GLY A N 1
ATOM 1333 C CA . GLY A 1 183 ? -19.237 -2.890 9.783 1.00 94.19 183 GLY A CA 1
ATOM 1334 C C . GLY A 1 183 ? -19.698 -1.566 10.422 1.00 94.19 183 GLY A C 1
ATOM 1335 O O . GLY A 1 183 ? -20.772 -1.081 10.073 1.00 94.19 183 GLY A O 1
ATOM 1336 N N . GLY A 1 184 ? -18.907 -0.956 11.311 1.00 93.50 184 GLY A N 1
ATOM 1337 C CA . GLY A 1 184 ? -19.229 0.316 11.962 1.00 93.50 184 GLY A CA 1
ATOM 1338 C C . GLY A 1 184 ? -19.229 1.527 11.020 1.00 93.50 184 GLY A C 1
ATOM 1339 O O . GLY A 1 184 ? -18.759 1.461 9.882 1.00 93.50 184 GLY A O 1
ATOM 1340 N N . ASP A 1 185 ? -19.750 2.649 11.523 1.00 96.44 185 ASP A N 1
ATOM 1341 C CA . ASP A 1 185 ? -19.791 3.931 10.813 1.00 96.44 185 ASP A CA 1
ATOM 1342 C C . ASP A 1 185 ? -18.508 4.762 11.018 1.00 96.44 185 ASP A C 1
ATOM 1344 O O . ASP A 1 185 ? -17.676 4.504 11.901 1.00 96.44 185 ASP A O 1
ATOM 1348 N N . LEU A 1 186 ? -18.352 5.815 10.212 1.00 96.88 186 LEU A N 1
ATOM 1349 C CA . LEU A 1 186 ? -17.204 6.715 10.281 1.00 96.88 186 LEU A CA 1
ATOM 1350 C C . LEU A 1 186 ? -17.104 7.421 11.638 1.00 96.88 186 LEU A C 1
ATOM 1352 O O . LEU A 1 186 ? -15.987 7.703 12.082 1.00 96.88 186 LEU A O 1
ATOM 1356 N N . LYS A 1 187 ? -18.227 7.695 12.318 1.00 96.38 187 LYS A N 1
ATOM 1357 C CA . LYS A 1 187 ? -18.216 8.331 13.645 1.00 96.38 187 LYS A CA 1
ATOM 1358 C C . LYS A 1 187 ? -17.646 7.387 14.694 1.00 96.38 187 LYS A C 1
ATOM 1360 O O . LYS A 1 187 ? -16.782 7.818 15.449 1.00 96.38 187 LYS A O 1
ATOM 1365 N N . THR A 1 188 ? -18.055 6.119 14.706 1.00 95.81 188 THR A N 1
ATOM 1366 C CA . THR A 1 188 ? -17.557 5.089 15.631 1.00 95.81 188 THR A CA 1
ATOM 1367 C C . THR A 1 188 ? -16.051 4.895 15.478 1.00 95.81 188 THR A C 1
ATOM 1369 O O . THR A 1 188 ? -15.316 5.010 16.458 1.00 95.81 188 THR A O 1
ATOM 1372 N N . VAL A 1 189 ? -15.558 4.703 14.249 1.00 96.06 189 VAL A N 1
ATOM 1373 C CA . VAL A 1 189 ? -14.111 4.546 14.002 1.00 96.06 189 VAL A CA 1
ATOM 1374 C C . VAL A 1 189 ? -13.344 5.828 14.354 1.00 96.06 189 VAL A C 1
ATOM 1376 O O . VAL A 1 189 ? -12.304 5.765 15.008 1.00 96.06 189 VAL A O 1
ATOM 1379 N N . SER A 1 190 ? -13.875 7.006 14.005 1.00 95.19 190 SER A N 1
ATOM 1380 C CA . SER A 1 190 ? -13.252 8.294 14.360 1.00 95.19 190 SER A CA 1
ATOM 1381 C C . SER A 1 190 ? -13.251 8.571 15.864 1.00 95.19 190 SER A C 1
ATOM 1383 O O . SER A 1 190 ? -12.334 9.229 16.351 1.00 95.19 190 SER A O 1
ATOM 1385 N N . LYS A 1 191 ? -14.264 8.096 16.598 1.00 96.38 191 LYS A N 1
ATOM 1386 C CA . LYS A 1 191 ? -14.360 8.187 18.057 1.00 96.38 191 LYS A CA 1
ATOM 1387 C C . LYS A 1 191 ? -13.268 7.335 18.700 1.00 96.38 191 LYS A C 1
ATOM 1389 O O . LYS A 1 191 ? -12.426 7.884 19.402 1.00 96.38 191 LYS A O 1
ATOM 1394 N N . LEU A 1 192 ? -13.198 6.047 18.351 1.00 96.75 192 LEU A N 1
ATOM 1395 C CA . LEU A 1 192 ? -12.182 5.116 18.861 1.00 96.75 192 LEU A CA 1
ATOM 1396 C C . LEU A 1 192 ? -10.745 5.609 18.611 1.00 96.75 192 LEU A C 1
ATOM 1398 O O . LEU A 1 192 ? -9.906 5.522 19.500 1.00 96.75 192 LEU A O 1
ATOM 1402 N N . VAL A 1 193 ? -10.456 6.172 17.432 1.00 95.50 193 VAL A N 1
ATOM 1403 C CA . VAL A 1 193 ? -9.121 6.716 17.098 1.00 95.50 193 VAL A CA 1
ATOM 1404 C C . VAL A 1 193 ? -8.769 7.981 17.897 1.00 95.50 193 VAL A C 1
ATOM 1406 O O . VAL A 1 193 ? -7.591 8.223 18.168 1.00 95.50 193 VAL A O 1
ATOM 1409 N N . LYS A 1 194 ? -9.761 8.803 18.264 1.00 94.50 194 LYS A N 1
ATOM 1410 C CA . LYS A 1 194 ? -9.557 10.019 19.071 1.00 94.50 194 LYS A CA 1
ATOM 1411 C C . LYS A 1 194 ? -9.425 9.714 20.559 1.00 94.50 194 LYS A C 1
ATOM 1413 O O . LYS A 1 194 ? -8.560 10.288 21.207 1.00 94.50 194 LYS A O 1
ATOM 1418 N N . GLU A 1 195 ? -10.285 8.838 21.068 1.00 95.12 195 GLU A N 1
ATOM 1419 C CA . GLU A 1 195 ? -10.392 8.493 22.489 1.00 95.12 195 GLU A CA 1
ATOM 1420 C C . GLU A 1 195 ? -9.390 7.419 22.928 1.00 95.12 195 GLU A C 1
ATOM 1422 O O . GLU A 1 195 ? -9.251 7.187 24.124 1.00 95.12 195 GLU A O 1
ATOM 1427 N N . SER A 1 196 ? -8.668 6.776 21.999 1.00 94.94 196 SER A N 1
ATOM 1428 C CA . SER A 1 196 ? -7.590 5.858 22.377 1.00 94.94 196 SER A CA 1
ATOM 1429 C C . SER A 1 196 ? -6.537 6.583 23.213 1.00 94.94 196 SER A C 1
ATOM 1431 O O . SER A 1 196 ? -6.108 7.688 22.875 1.00 94.94 196 SER A O 1
ATOM 1433 N N . GLU A 1 197 ? -6.035 5.915 24.242 1.00 92.56 197 GLU A N 1
ATOM 1434 C CA . GLU A 1 197 ? -4.882 6.391 24.998 1.00 92.56 197 GLU A CA 1
ATOM 1435 C C . GLU A 1 197 ? -3.607 6.387 24.130 1.00 92.56 197 GLU A C 1
ATOM 1437 O O . GLU A 1 197 ? -3.520 5.674 23.123 1.00 92.56 197 GLU A O 1
ATOM 1442 N N . GLY A 1 198 ? -2.630 7.213 24.520 1.00 93.50 198 GLY A N 1
ATOM 1443 C CA . GLY A 1 198 ? -1.295 7.288 23.918 1.00 93.50 198 GLY A CA 1
ATOM 1444 C C . GLY A 1 198 ? -1.193 7.965 22.542 1.00 93.50 198 GLY A C 1
ATOM 1445 O O . GLY A 1 198 ? -2.182 8.243 21.857 1.00 93.50 198 GLY A O 1
ATOM 1446 N N . ASP A 1 199 ? 0.051 8.199 22.120 1.00 95.38 199 ASP A N 1
ATOM 1447 C CA . ASP A 1 199 ? 0.406 8.876 20.861 1.00 95.38 199 ASP A CA 1
ATOM 1448 C C . ASP A 1 199 ? 0.349 7.970 19.622 1.00 95.38 199 ASP A C 1
ATOM 1450 O O . ASP A 1 199 ? 0.650 8.411 18.513 1.00 95.38 199 ASP A O 1
ATOM 1454 N N . SER A 1 200 ? -0.032 6.699 19.769 1.00 96.12 200 SER A N 1
ATOM 1455 C CA . SER A 1 200 ? -0.134 5.748 18.658 1.00 96.12 200 SER A CA 1
ATOM 1456 C C . SER A 1 200 ? -1.407 4.911 18.724 1.00 96.12 200 SER A C 1
ATOM 1458 O O . SER A 1 200 ? -2.045 4.790 19.769 1.00 96.12 200 SER A O 1
ATOM 1460 N N . VAL A 1 201 ? -1.801 4.374 17.572 1.00 97.06 201 VAL A N 1
ATOM 1461 C CA . VAL A 1 201 ? -3.001 3.554 17.403 1.00 97.06 201 VAL A CA 1
ATOM 1462 C C . VAL A 1 201 ? -2.636 2.303 16.621 1.00 97.06 201 VAL A C 1
ATOM 1464 O O . VAL A 1 201 ? -2.101 2.399 15.516 1.00 97.06 201 VAL A O 1
ATOM 1467 N N . THR A 1 202 ? -2.975 1.138 17.164 1.00 97.56 202 THR A N 1
ATOM 1468 C CA . THR A 1 202 ? -2.915 -0.143 16.460 1.00 97.56 202 THR A CA 1
ATOM 1469 C C . THR A 1 202 ? -4.237 -0.361 15.732 1.00 97.56 202 THR A C 1
ATOM 1471 O O . THR A 1 202 ? -5.252 -0.711 16.340 1.00 97.56 202 THR A O 1
ATOM 1474 N N . LEU A 1 203 ? -4.235 -0.146 14.418 1.00 97.94 203 LEU A N 1
ATOM 1475 C CA . LEU A 1 203 ? -5.359 -0.478 13.548 1.00 97.94 203 LEU A CA 1
ATOM 1476 C C . LEU A 1 203 ? -5.257 -1.946 13.136 1.00 97.94 203 LEU A C 1
ATOM 1478 O O . LEU A 1 203 ? -4.241 -2.356 12.577 1.00 97.94 203 LEU A O 1
ATOM 1482 N N . LYS A 1 204 ? -6.320 -2.726 13.340 1.00 98.00 204 LYS A N 1
ATOM 1483 C CA . LYS A 1 204 ? -6.479 -4.002 12.636 1.00 98.00 204 LYS A CA 1
ATOM 1484 C C . LYS A 1 204 ? -7.098 -3.712 11.280 1.00 98.00 204 LYS A C 1
ATOM 1486 O O . LYS A 1 204 ? -8.224 -3.209 11.204 1.00 98.00 204 LYS A O 1
ATOM 1491 N N . LEU A 1 205 ? -6.340 -4.009 10.236 1.00 97.75 205 LEU A N 1
ATOM 1492 C CA . LEU A 1 205 ? -6.692 -3.758 8.851 1.00 97.75 205 LEU A CA 1
ATOM 1493 C C . LEU A 1 205 ? -6.969 -5.067 8.118 1.00 97.75 205 LEU A C 1
ATOM 1495 O O . LEU A 1 205 ? -6.366 -6.110 8.390 1.00 97.75 205 LEU A O 1
ATOM 1499 N N . VAL A 1 206 ? -7.890 -4.994 7.162 1.00 96.75 206 VAL A N 1
ATOM 1500 C CA . VAL A 1 206 ? -8.238 -6.111 6.292 1.00 96.75 206 VAL A CA 1
ATOM 1501 C C . VAL A 1 206 ? -8.156 -5.688 4.835 1.00 96.75 206 VAL A C 1
ATOM 1503 O O . VAL A 1 206 ? -8.883 -4.808 4.371 1.00 96.75 206 VAL A O 1
ATOM 1506 N N . ARG A 1 207 ? -7.280 -6.365 4.096 1.00 96.19 207 ARG A N 1
ATOM 1507 C CA . ARG A 1 207 ? -7.064 -6.171 2.663 1.00 96.19 207 ARG A CA 1
ATOM 1508 C C . ARG A 1 207 ? -7.724 -7.288 1.877 1.00 96.19 207 ARG A C 1
ATOM 1510 O O . ARG A 1 207 ? -7.606 -8.456 2.238 1.00 96.19 207 ARG A O 1
ATOM 1517 N N . ASN A 1 208 ? -8.358 -6.969 0.753 1.00 92.19 208 ASN A N 1
ATOM 1518 C CA . ASN A 1 208 ? -8.708 -8.008 -0.212 1.00 92.19 208 ASN A CA 1
ATOM 1519 C C . ASN A 1 208 ? -7.427 -8.441 -0.951 1.00 92.19 208 ASN A C 1
ATOM 1521 O O . ASN A 1 208 ? -6.789 -7.651 -1.648 1.00 92.19 208 ASN A O 1
ATOM 1525 N N . TYR A 1 209 ? -7.024 -9.691 -0.732 1.00 84.00 209 TYR A N 1
ATOM 1526 C CA . TYR A 1 209 ? -5.768 -10.273 -1.207 1.00 84.00 209 TYR A CA 1
ATOM 1527 C C . TYR A 1 209 ? -5.788 -10.484 -2.731 1.00 84.00 209 TYR A C 1
ATOM 1529 O O . TYR A 1 209 ? -4.854 -10.108 -3.441 1.00 84.00 209 TYR A O 1
ATOM 1537 N N . LEU A 1 210 ? -6.902 -11.022 -3.245 1.00 86.25 210 LEU A N 1
ATOM 1538 C CA . LEU A 1 210 ? -7.058 -11.420 -4.649 1.00 86.25 210 LEU A CA 1
ATOM 1539 C C . LEU A 1 210 ? -7.512 -10.285 -5.577 1.00 86.25 210 LEU A C 1
ATOM 1541 O O . LEU A 1 210 ? -7.312 -10.381 -6.790 1.00 86.25 210 LEU A O 1
ATOM 1545 N N . ARG A 1 211 ? -8.157 -9.238 -5.048 1.00 87.88 211 ARG A N 1
ATOM 1546 C CA . ARG A 1 211 ? -8.765 -8.135 -5.814 1.00 87.88 211 ARG A CA 1
ATOM 1547 C C . ARG A 1 211 ? -8.524 -6.802 -5.118 1.00 87.88 211 ARG A C 1
ATOM 1549 O O . ARG A 1 211 ? -8.594 -6.719 -3.903 1.00 87.88 211 ARG A O 1
ATOM 1556 N N . GLY A 1 212 ? -8.321 -5.736 -5.884 1.00 89.12 212 GLY A N 1
ATOM 1557 C CA . GLY A 1 212 ? -8.115 -4.388 -5.348 1.00 89.12 212 GLY A CA 1
ATOM 1558 C C . GLY A 1 212 ? -7.004 -3.650 -6.091 1.00 89.12 212 GLY A C 1
ATOM 1559 O O . GLY A 1 212 ? -6.513 -4.162 -7.102 1.00 89.12 212 GLY A O 1
ATOM 1560 N N . PRO A 1 213 ? -6.623 -2.450 -5.630 1.00 93.50 213 PRO A N 1
ATOM 1561 C CA . PRO A 1 213 ? -5.466 -1.745 -6.155 1.00 93.50 213 PRO A CA 1
ATOM 1562 C C . PRO A 1 213 ? -4.155 -2.380 -5.665 1.00 93.50 213 PRO A C 1
ATOM 1564 O O . PRO A 1 213 ? -4.156 -3.270 -4.819 1.00 93.50 213 PRO A O 1
ATOM 1567 N N . VAL A 1 214 ? -3.037 -1.912 -6.212 1.00 94.25 214 VAL A N 1
ATOM 1568 C CA . VAL A 1 214 ? -1.678 -2.395 -5.941 1.00 94.25 214 VAL A CA 1
ATOM 1569 C C . VAL A 1 214 ? -0.791 -1.201 -5.580 1.00 94.25 214 VAL A C 1
ATOM 1571 O O . VAL A 1 214 ? -0.899 -0.144 -6.209 1.00 94.25 214 VAL A O 1
ATOM 1574 N N . LYS A 1 215 ? 0.100 -1.356 -4.589 1.00 95.44 215 LYS A N 1
ATOM 1575 C CA . LYS A 1 215 ? 1.142 -0.359 -4.290 1.00 95.44 215 LYS A CA 1
ATOM 1576 C C . LYS A 1 215 ? 2.287 -0.539 -5.283 1.00 95.44 215 LYS A C 1
ATOM 1578 O O . LYS A 1 215 ? 2.935 -1.583 -5.274 1.00 95.44 215 LYS A O 1
ATOM 1583 N N . ILE A 1 216 ? 2.521 0.451 -6.139 1.00 95.25 216 ILE A N 1
ATOM 1584 C CA . ILE A 1 216 ? 3.661 0.467 -7.063 1.00 95.25 216 ILE A CA 1
ATOM 1585 C C . ILE A 1 216 ? 4.789 1.261 -6.415 1.00 95.25 216 ILE A C 1
ATOM 1587 O O . ILE A 1 216 ? 4.541 2.350 -5.897 1.00 95.25 216 ILE A O 1
ATOM 1591 N N . VAL A 1 217 ? 6.015 0.741 -6.475 1.00 94.56 217 VAL A N 1
ATOM 1592 C CA . VAL A 1 217 ? 7.229 1.409 -5.982 1.00 94.56 217 VAL A CA 1
ATOM 1593 C C . VAL A 1 217 ? 8.246 1.480 -7.118 1.00 94.56 217 VAL A C 1
ATOM 1595 O O . VAL A 1 217 ? 8.573 0.459 -7.715 1.00 94.56 217 VAL A O 1
ATOM 1598 N N . TRP A 1 218 ? 8.765 2.667 -7.413 1.00 92.75 218 TRP A N 1
ATOM 1599 C CA . TRP A 1 218 ? 9.737 2.897 -8.480 1.00 92.75 218 TRP A CA 1
ATOM 1600 C C . TRP A 1 218 ? 11.132 3.113 -7.899 1.00 92.75 218 TRP A C 1
ATOM 1602 O O . TRP A 1 218 ? 11.364 4.076 -7.167 1.00 92.75 218 TRP A O 1
ATOM 1612 N N . LYS A 1 219 ? 12.083 2.246 -8.248 1.00 88.62 219 LYS A N 1
ATOM 1613 C CA . LYS A 1 219 ? 13.508 2.420 -7.928 1.00 88.62 219 LYS A CA 1
ATOM 1614 C C . LYS A 1 219 ? 14.240 2.873 -9.219 1.00 88.62 219 LYS A C 1
ATOM 1616 O O . LYS A 1 219 ? 13.794 2.527 -10.318 1.00 88.62 219 LYS A O 1
ATOM 1621 N N . PRO A 1 220 ? 15.251 3.765 -9.149 1.00 81.75 220 PRO A N 1
ATOM 1622 C CA . PRO A 1 220 ? 15.883 4.333 -7.953 1.00 81.75 220 PRO A CA 1
ATOM 1623 C C . PRO A 1 220 ? 15.143 5.541 -7.350 1.00 81.75 220 PRO A C 1
ATOM 1625 O O . PRO A 1 220 ? 15.609 6.094 -6.361 1.00 81.75 220 PRO A O 1
ATOM 1628 N N . SER A 1 221 ? 14.035 6.010 -7.940 1.00 85.00 221 SER A N 1
ATOM 1629 C CA . SER A 1 221 ? 13.412 7.290 -7.552 1.00 85.00 221 SER A CA 1
ATOM 1630 C C . SER A 1 221 ? 12.740 7.288 -6.171 1.00 85.00 221 SER A C 1
ATOM 1632 O O . SER A 1 221 ? 12.393 8.356 -5.669 1.00 85.00 221 SER A O 1
ATOM 1634 N N . LEU A 1 222 ? 12.548 6.104 -5.576 1.00 88.94 222 LEU A N 1
ATOM 1635 C CA . LEU A 1 222 ? 11.851 5.841 -4.309 1.00 88.94 222 LEU A CA 1
ATOM 1636 C C . LEU A 1 222 ? 10.415 6.395 -4.263 1.00 88.94 222 LEU A C 1
ATOM 1638 O O . LEU A 1 222 ? 9.819 6.551 -3.197 1.00 88.94 222 LEU A O 1
ATOM 1642 N N . LYS A 1 223 ? 9.834 6.677 -5.435 1.00 91.00 223 LYS A N 1
ATOM 1643 C CA . LYS A 1 223 ? 8.463 7.169 -5.570 1.00 91.00 223 LYS A CA 1
ATOM 1644 C C . LYS A 1 223 ? 7.487 6.004 -5.554 1.00 91.00 223 LYS A C 1
ATOM 1646 O O . LYS A 1 223 ? 7.700 5.000 -6.231 1.00 91.00 223 LYS A O 1
ATOM 1651 N N . MET A 1 224 ? 6.387 6.156 -4.827 1.00 94.25 224 MET A N 1
ATOM 1652 C CA . MET A 1 224 ? 5.354 5.131 -4.723 1.00 94.25 224 MET A CA 1
ATOM 1653 C C . MET A 1 224 ? 3.954 5.739 -4.720 1.00 94.25 224 MET A C 1
ATOM 1655 O O . MET A 1 224 ? 3.745 6.822 -4.179 1.00 94.25 224 MET A O 1
ATOM 1659 N N . ALA A 1 225 ? 2.992 5.022 -5.296 1.00 93.19 225 ALA A N 1
ATOM 1660 C CA . ALA A 1 225 ? 1.569 5.338 -5.207 1.00 93.19 225 ALA A CA 1
ATOM 1661 C C . ALA A 1 225 ? 0.715 4.090 -5.468 1.00 93.19 225 ALA A C 1
ATOM 1663 O O . ALA A 1 225 ? 1.213 3.031 -5.858 1.00 93.19 225 ALA A O 1
ATOM 1664 N N . THR A 1 226 ? -0.580 4.218 -5.203 1.00 95.31 226 THR A N 1
ATOM 1665 C CA . THR A 1 226 ? -1.550 3.124 -5.271 1.00 95.31 226 THR A CA 1
ATOM 1666 C C . THR A 1 226 ? -2.387 3.235 -6.530 1.00 95.31 226 THR A C 1
ATOM 1668 O O . THR A 1 226 ? -3.062 4.241 -6.740 1.00 95.31 226 THR A O 1
ATOM 1671 N N . TYR A 1 227 ? -2.376 2.190 -7.354 1.00 95.06 227 TYR A N 1
ATOM 1672 C CA . TYR A 1 227 ? -3.066 2.182 -8.643 1.00 95.06 227 TYR A CA 1
ATOM 1673 C C . TYR A 1 227 ? -4.013 0.999 -8.776 1.00 95.06 227 TYR A C 1
ATOM 1675 O O . TYR A 1 227 ? -3.779 -0.083 -8.240 1.00 95.06 227 TYR A O 1
ATOM 1683 N N . LYS A 1 228 ? -5.097 1.196 -9.529 1.00 94.44 228 LYS A N 1
ATOM 1684 C CA . LYS A 1 228 ? -5.974 0.096 -9.940 1.00 94.44 228 LYS A CA 1
ATOM 1685 C C . LYS A 1 228 ? -5.209 -0.840 -10.883 1.00 94.44 228 LYS A C 1
ATOM 1687 O O . LYS A 1 228 ? -4.384 -0.392 -11.677 1.00 94.44 228 LYS A O 1
ATOM 1692 N N . ARG A 1 229 ? -5.523 -2.136 -10.831 1.00 92.62 229 ARG A N 1
ATOM 1693 C CA . ARG A 1 229 ? -5.099 -3.098 -11.863 1.00 92.62 229 ARG A CA 1
ATOM 1694 C C . ARG A 1 229 ? -5.668 -2.674 -13.225 1.00 92.62 229 ARG A C 1
ATOM 1696 O O . ARG A 1 229 ? -6.707 -2.013 -13.258 1.00 92.62 229 ARG A O 1
ATOM 1703 N N . LYS A 1 230 ? -4.999 -3.038 -14.326 1.00 94.94 230 LYS A N 1
ATOM 1704 C CA . LYS A 1 230 ? -5.289 -2.550 -15.695 1.00 94.94 230 LYS A CA 1
ATOM 1705 C C . LYS A 1 230 ? -5.120 -1.029 -15.894 1.00 94.94 230 LYS A C 1
ATOM 1707 O O . LYS A 1 230 ? -5.630 -0.476 -16.861 1.00 94.94 230 LYS A O 1
ATOM 1712 N N . ALA A 1 231 ? -4.401 -0.340 -15.003 1.00 95.50 231 ALA A N 1
ATOM 1713 C CA . ALA A 1 231 ? -3.898 1.006 -15.280 1.00 95.50 231 ALA A CA 1
ATOM 1714 C C . ALA A 1 231 ? -2.593 0.928 -16.089 1.00 95.50 231 ALA A C 1
ATOM 1716 O O . ALA A 1 231 ? -1.704 0.153 -15.730 1.00 95.50 231 ALA A O 1
ATOM 1717 N N . LEU A 1 232 ? -2.461 1.758 -17.127 1.00 94.81 232 LEU A N 1
ATOM 1718 C CA . LEU A 1 232 ? -1.239 1.886 -17.929 1.00 94.81 232 LEU A CA 1
ATOM 1719 C C . LEU A 1 232 ? -0.055 2.285 -17.042 1.00 94.81 232 LEU A C 1
ATOM 1721 O O . LEU A 1 232 ? -0.084 3.349 -16.420 1.00 94.81 232 LEU A O 1
ATOM 1725 N N . LEU A 1 233 ? 1.020 1.489 -17.035 1.00 94.69 233 LEU A N 1
ATOM 1726 C CA . LEU A 1 233 ? 2.192 1.764 -16.192 1.00 94.69 233 LEU A CA 1
ATOM 1727 C C . LEU A 1 233 ? 2.846 3.105 -16.535 1.00 94.69 233 LEU A C 1
ATOM 1729 O O . LEU A 1 233 ? 3.340 3.778 -15.637 1.00 94.69 233 LEU A O 1
ATOM 1733 N N . ARG A 1 234 ? 2.779 3.531 -17.803 1.00 92.88 234 ARG A N 1
ATOM 1734 C CA . ARG A 1 234 ? 3.161 4.878 -18.243 1.00 92.88 234 ARG A CA 1
ATOM 1735 C C . ARG A 1 234 ? 2.385 5.981 -17.514 1.00 92.88 234 ARG A C 1
ATOM 1737 O O . ARG A 1 234 ? 3.003 6.912 -17.021 1.00 92.88 234 ARG A O 1
ATOM 1744 N N . ALA A 1 235 ? 1.065 5.863 -17.380 1.00 92.75 235 ALA A N 1
ATOM 1745 C CA . ALA A 1 235 ? 0.267 6.873 -16.681 1.00 92.75 235 ALA A CA 1
ATOM 1746 C C . ALA A 1 235 ? 0.580 6.896 -15.172 1.00 92.75 235 ALA A C 1
ATOM 1748 O O . ALA A 1 235 ? 0.617 7.963 -14.559 1.00 92.75 235 ALA A O 1
ATOM 1749 N N . CYS A 1 236 ? 0.863 5.732 -14.571 1.00 93.75 236 CYS A N 1
ATOM 1750 C CA . CYS A 1 236 ? 1.358 5.634 -13.193 1.00 93.75 236 CYS A CA 1
ATOM 1751 C C . CYS A 1 236 ? 2.722 6.329 -13.017 1.00 93.75 236 CYS A C 1
ATOM 1753 O O . CYS A 1 236 ? 2.957 7.014 -12.024 1.00 93.75 236 CYS A O 1
ATOM 1755 N N . GLU A 1 237 ? 3.612 6.151 -13.991 1.00 92.81 237 GLU A N 1
ATOM 1756 C CA . GLU A 1 237 ? 4.957 6.722 -14.037 1.00 92.81 237 GLU A CA 1
ATOM 1757 C C . GLU A 1 237 ? 4.928 8.248 -14.194 1.00 92.81 237 GLU A C 1
ATOM 1759 O O . GLU A 1 237 ? 5.533 8.952 -13.387 1.00 92.81 237 GLU A O 1
ATOM 1764 N N . GLU A 1 238 ? 4.157 8.751 -15.162 1.00 91.00 238 GLU A N 1
ATOM 1765 C CA . GLU A 1 238 ? 3.968 10.179 -15.447 1.00 91.00 238 GLU A CA 1
ATOM 1766 C C . GLU A 1 238 ? 3.306 10.906 -14.265 1.00 91.00 238 GLU A C 1
ATOM 1768 O O . GLU A 1 238 ? 3.754 11.984 -13.882 1.00 91.00 238 GLU A O 1
ATOM 1773 N N . THR A 1 239 ? 2.310 10.287 -13.613 1.00 90.25 239 THR A N 1
ATOM 1774 C CA . THR A 1 239 ? 1.648 10.838 -12.410 1.00 90.25 239 THR A CA 1
ATOM 1775 C C . THR A 1 239 ? 2.619 11.017 -11.238 1.00 90.25 239 THR A C 1
ATOM 1777 O O . THR A 1 239 ? 2.493 11.963 -10.463 1.00 90.25 239 THR A O 1
ATOM 1780 N N . LEU A 1 240 ? 3.591 10.112 -11.085 1.00 89.44 240 LEU A N 1
ATOM 1781 C CA . LEU A 1 240 ? 4.635 10.225 -10.065 1.00 89.44 240 LEU A CA 1
ATOM 1782 C C . LEU A 1 240 ? 5.817 11.093 -10.521 1.00 89.44 240 LEU A C 1
ATOM 1784 O O . LEU A 1 240 ? 6.566 11.595 -9.678 1.00 89.44 240 LEU A O 1
ATOM 1788 N N . GLY A 1 241 ? 6.037 11.233 -11.828 1.00 87.31 241 GLY A N 1
ATOM 1789 C CA . GLY A 1 241 ? 7.296 11.702 -12.401 1.00 87.31 241 GLY A CA 1
ATOM 1790 C C . GLY A 1 241 ? 8.462 10.820 -11.949 1.00 87.31 241 GLY A C 1
ATOM 1791 O O . GLY A 1 241 ? 9.405 11.317 -11.327 1.00 87.31 241 GLY A O 1
ATOM 1792 N N . ALA A 1 242 ? 8.367 9.500 -12.142 1.00 82.69 242 ALA A N 1
ATOM 1793 C CA . ALA A 1 242 ? 9.400 8.555 -11.697 1.00 82.69 242 ALA A CA 1
ATOM 1794 C C . ALA A 1 242 ? 10.679 8.579 -12.565 1.00 82.69 242 ALA A C 1
ATOM 1796 O O . ALA A 1 242 ? 11.678 7.967 -12.182 1.00 82.69 242 ALA A O 1
ATOM 1797 N N . ASN A 1 243 ? 10.677 9.375 -13.641 1.00 79.69 243 ASN A N 1
ATOM 1798 C CA . ASN A 1 243 ? 11.786 9.680 -14.552 1.00 79.69 243 ASN A CA 1
ATOM 1799 C C . ASN A 1 243 ? 12.189 8.510 -15.464 1.00 79.69 243 ASN A C 1
ATOM 1801 O O . ASN A 1 243 ? 13.371 8.324 -15.782 1.00 79.69 243 ASN A O 1
ATOM 1805 N N . VAL A 1 244 ? 11.211 7.725 -15.923 1.00 82.62 244 VAL A N 1
ATOM 1806 C CA . VAL A 1 244 ? 11.451 6.697 -16.940 1.00 82.62 244 VAL A CA 1
ATOM 1807 C C . VAL A 1 244 ? 11.763 7.348 -18.285 1.00 82.62 244 VAL A C 1
ATOM 1809 O O . VAL A 1 244 ? 11.103 8.278 -18.738 1.00 82.62 244 VAL A O 1
ATOM 1812 N N . ARG A 1 245 ? 12.813 6.855 -18.949 1.00 80.50 245 ARG A N 1
ATOM 1813 C CA . ARG A 1 245 ? 13.253 7.386 -20.242 1.00 80.50 245 ARG A CA 1
ATOM 1814 C C . ARG A 1 245 ? 12.503 6.701 -21.378 1.00 80.50 245 ARG A C 1
ATOM 1816 O O . ARG A 1 245 ? 12.552 5.476 -21.497 1.00 80.50 245 ARG A O 1
ATOM 1823 N N . TYR A 1 246 ? 11.898 7.486 -22.263 1.00 80.00 246 TYR A N 1
ATOM 1824 C CA . TYR A 1 246 ? 11.236 7.020 -23.485 1.00 80.00 246 TYR A CA 1
ATOM 1825 C C . TYR A 1 246 ? 12.015 7.528 -24.708 1.00 80.00 246 TYR A C 1
ATOM 1827 O O . TYR A 1 246 ? 11.698 8.560 -25.284 1.00 80.00 246 TYR A O 1
ATOM 1835 N N . SER A 1 247 ? 13.089 6.831 -25.080 1.00 72.62 247 SER A N 1
ATOM 1836 C CA . SER A 1 247 ? 13.999 7.230 -26.168 1.00 72.62 247 SER A CA 1
ATOM 1837 C C . SER A 1 247 ? 13.568 6.623 -27.510 1.00 72.62 247 SER A C 1
ATOM 1839 O O . SER A 1 247 ? 14.357 5.937 -28.160 1.00 72.62 247 SER A O 1
ATOM 1841 N N . CYS A 1 248 ? 12.274 6.712 -27.830 1.00 69.19 248 CYS A N 1
ATOM 1842 C CA . CYS A 1 248 ? 11.635 5.865 -28.839 1.00 69.19 248 CYS A CA 1
ATOM 1843 C C . CYS A 1 248 ? 10.167 6.212 -29.107 1.00 69.19 248 CYS A C 1
ATOM 1845 O O . CYS A 1 248 ? 9.397 6.398 -28.165 1.00 69.19 248 CYS A O 1
ATOM 1847 N N . GLU A 1 249 ? 9.758 6.085 -30.366 1.00 60.78 249 GLU A N 1
ATOM 1848 C CA . GLU A 1 249 ? 8.351 6.120 -30.781 1.00 60.78 249 GLU A CA 1
ATOM 1849 C C . GLU A 1 249 ? 7.755 4.694 -30.737 1.00 60.78 249 GLU A C 1
ATOM 1851 O O . GLU A 1 249 ? 6.880 4.402 -29.920 1.00 60.78 249 GLU A O 1
ATOM 1856 N N . ASP A 1 250 ? 8.343 3.728 -31.455 1.00 59.59 250 ASP A N 1
ATOM 1857 C CA . ASP A 1 250 ? 7.873 2.323 -31.471 1.00 59.59 250 ASP A CA 1
ATOM 1858 C C . ASP A 1 250 ? 8.138 1.538 -30.172 1.00 59.59 250 ASP A C 1
ATOM 1860 O O . ASP A 1 250 ? 7.552 0.477 -29.916 1.00 59.59 250 ASP A O 1
ATOM 1864 N N . GLY A 1 251 ? 9.055 2.045 -29.344 1.00 56.06 251 GLY A N 1
ATOM 1865 C CA . GLY A 1 251 ? 9.478 1.512 -28.042 1.00 56.06 251 GLY A CA 1
ATOM 1866 C C . GLY A 1 251 ? 1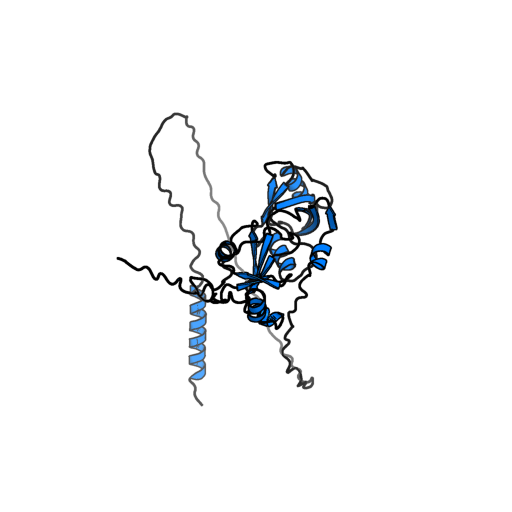0.335 0.244 -28.029 1.00 56.06 251 GLY A C 1
ATOM 1867 O O . GLY A 1 251 ? 10.340 -0.478 -27.030 1.00 56.06 251 GLY A O 1
ATOM 1868 N N . TRP A 1 252 ? 11.093 -0.014 -29.096 1.00 63.09 252 TRP A N 1
ATOM 1869 C CA . TRP A 1 252 ? 12.081 -1.104 -29.150 1.00 63.09 252 TRP A CA 1
ATOM 1870 C C . TRP A 1 252 ? 13.456 -0.757 -28.539 1.00 63.09 252 TRP A C 1
ATOM 1872 O O . TRP A 1 252 ? 14.244 -1.657 -28.261 1.00 63.09 252 TRP A O 1
ATOM 1882 N N . CYS A 1 253 ? 13.747 0.515 -28.236 1.00 68.88 253 CYS A N 1
ATOM 1883 C CA . CYS A 1 253 ? 15.078 0.972 -27.788 1.00 68.88 253 CYS A CA 1
ATOM 1884 C C . CYS A 1 253 ? 15.519 0.519 -26.374 1.00 68.88 253 CYS A C 1
ATOM 1886 O O . CYS A 1 253 ? 16.577 0.924 -25.896 1.00 68.88 253 CYS A O 1
ATOM 1888 N N . SER A 1 254 ? 14.721 -0.300 -25.678 1.00 73.25 254 SER A N 1
ATOM 1889 C CA . SER A 1 254 ? 14.982 -0.800 -24.314 1.00 73.25 254 SER A CA 1
ATOM 1890 C C . SER A 1 254 ? 15.012 0.244 -23.175 1.00 73.25 254 SER A C 1
ATOM 1892 O O . SER A 1 254 ? 15.189 -0.147 -22.024 1.00 73.25 254 SER A O 1
ATOM 1894 N N . SER A 1 255 ? 14.825 1.548 -23.430 1.00 79.25 255 SER A N 1
ATOM 1895 C CA . SER A 1 255 ? 14.990 2.601 -22.402 1.00 79.25 255 SER A CA 1
ATOM 1896 C C . SER A 1 255 ? 13.920 2.583 -21.301 1.00 79.25 255 SER A C 1
ATOM 1898 O O . SER A 1 255 ? 14.214 2.852 -20.139 1.00 79.25 255 SER A O 1
ATOM 1900 N N . CYS A 1 256 ? 12.683 2.246 -21.670 1.00 86.00 256 CYS A N 1
ATOM 1901 C CA . CYS A 1 256 ? 11.501 2.249 -20.805 1.00 86.00 256 CYS A CA 1
ATOM 1902 C C . CYS A 1 256 ? 11.213 0.879 -20.163 1.00 86.00 256 CYS A C 1
ATOM 1904 O O . CYS A 1 256 ? 10.081 0.590 -19.775 1.00 86.00 256 CYS A O 1
ATOM 1906 N N . TRP A 1 257 ? 12.215 0.003 -20.096 1.00 87.62 257 TRP A N 1
ATOM 1907 C CA . TRP A 1 257 ? 12.067 -1.365 -19.606 1.00 87.62 257 TRP A CA 1
ATOM 1908 C C . TRP A 1 257 ? 12.493 -1.446 -18.138 1.00 87.62 257 TRP A C 1
ATOM 1910 O O . TRP A 1 257 ? 13.542 -0.924 -17.756 1.00 87.62 257 TRP A O 1
ATOM 1920 N N . HIS A 1 258 ? 11.666 -2.094 -17.326 1.00 90.25 258 HIS A N 1
ATOM 1921 C CA . HIS A 1 258 ? 11.893 -2.333 -15.901 1.00 90.25 258 HIS A CA 1
ATOM 1922 C C . HIS A 1 258 ? 11.792 -3.834 -15.621 1.00 90.25 258 HIS A C 1
ATOM 1924 O O . HIS A 1 258 ? 11.160 -4.563 -16.386 1.00 90.25 258 HIS A O 1
ATOM 1930 N N . ALA A 1 259 ? 12.405 -4.308 -14.541 1.00 89.38 259 ALA A N 1
ATOM 1931 C CA . ALA A 1 259 ? 12.107 -5.630 -13.994 1.00 89.38 259 ALA A CA 1
ATOM 1932 C C . ALA A 1 259 ? 11.361 -5.456 -12.674 1.00 89.38 259 ALA A C 1
ATOM 1934 O O . ALA A 1 259 ? 11.739 -4.618 -11.859 1.00 89.38 259 ALA A O 1
ATOM 1935 N N . GLU A 1 260 ? 10.319 -6.245 -12.461 1.00 89.69 260 GLU A N 1
ATOM 1936 C CA . GLU A 1 260 ? 9.700 -6.360 -11.149 1.00 89.69 260 GLU A CA 1
ATOM 1937 C C . GLU A 1 260 ? 10.649 -7.137 -10.211 1.00 89.69 260 GLU A C 1
ATOM 1939 O O . GLU A 1 260 ? 11.283 -8.115 -10.612 1.00 89.69 260 GLU A O 1
ATOM 1944 N N . GLU A 1 261 ? 10.823 -6.646 -8.987 1.00 85.69 261 GLU A N 1
ATOM 1945 C CA . GLU A 1 261 ? 11.863 -7.053 -8.031 1.00 85.69 261 GLU A CA 1
ATOM 1946 C C . GLU A 1 261 ? 11.756 -8.510 -7.541 1.00 85.69 261 GLU A C 1
ATOM 1948 O O . GLU A 1 261 ? 12.787 -9.160 -7.303 1.00 85.69 261 GLU A O 1
ATOM 1953 N N . THR A 1 262 ? 10.519 -8.995 -7.407 1.00 83.12 262 THR A N 1
ATOM 1954 C CA . THR A 1 262 ? 10.116 -10.230 -6.722 1.00 83.12 262 THR A CA 1
ATOM 1955 C C . THR A 1 262 ? 10.173 -11.442 -7.649 1.00 83.12 262 THR A C 1
ATOM 1957 O O . THR A 1 262 ? 10.922 -12.386 -7.405 1.00 83.12 262 THR A O 1
ATOM 1960 N N . TYR A 1 263 ? 9.412 -11.400 -8.743 1.00 80.94 263 TYR A N 1
ATOM 1961 C CA . TYR A 1 263 ? 9.290 -12.461 -9.744 1.00 80.94 263 TYR A CA 1
ATOM 1962 C C . TYR A 1 263 ? 10.242 -12.258 -10.932 1.00 80.94 263 TYR A C 1
ATOM 1964 O O . TYR A 1 263 ? 10.216 -13.046 -11.876 1.00 80.94 263 TYR A O 1
ATOM 1972 N N . MET A 1 264 ? 11.056 -11.191 -10.933 1.00 80.69 264 MET A N 1
ATOM 1973 C CA . MET A 1 264 ? 12.003 -10.844 -12.008 1.00 80.69 264 MET A CA 1
ATOM 1974 C C . MET A 1 264 ? 11.353 -10.684 -13.396 1.00 80.69 264 MET A C 1
ATOM 1976 O O . MET A 1 264 ? 12.031 -10.736 -14.426 1.00 80.69 264 MET A O 1
ATOM 1980 N N . THR A 1 265 ? 10.036 -10.467 -13.433 1.00 85.00 265 THR A N 1
ATOM 1981 C CA . THR A 1 265 ? 9.263 -10.315 -14.671 1.00 85.00 265 THR A CA 1
ATOM 1982 C C . THR A 1 265 ? 9.548 -8.954 -15.297 1.00 85.00 265 THR A C 1
ATOM 1984 O O . THR A 1 265 ? 9.571 -7.935 -14.611 1.00 85.00 265 THR A O 1
ATOM 1987 N N . VAL A 1 266 ? 9.792 -8.927 -16.607 1.00 87.44 266 VAL A N 1
ATOM 1988 C CA . VAL A 1 266 ? 10.215 -7.713 -17.317 1.00 87.44 266 VAL A CA 1
ATOM 1989 C C . VAL A 1 266 ? 9.005 -6.972 -17.887 1.00 87.44 266 VAL A C 1
ATOM 1991 O O . VAL A 1 266 ? 8.244 -7.529 -18.674 1.00 87.44 266 VAL A O 1
ATOM 1994 N N . PHE A 1 267 ? 8.865 -5.699 -17.519 1.00 89.50 267 PHE A N 1
ATOM 1995 C CA . PHE A 1 267 ? 7.768 -4.817 -17.910 1.00 89.50 267 PHE A CA 1
ATOM 1996 C C . PHE A 1 267 ? 8.249 -3.693 -18.834 1.00 89.50 267 PHE A C 1
ATOM 1998 O O . PHE A 1 267 ? 9.172 -2.938 -18.517 1.00 89.50 267 PHE A O 1
ATOM 2005 N N . ARG A 1 268 ? 7.578 -3.543 -19.979 1.00 89.94 268 ARG A N 1
ATOM 2006 C CA . ARG A 1 268 ? 7.749 -2.424 -20.912 1.00 89.94 268 ARG A CA 1
ATOM 2007 C C . ARG A 1 268 ? 6.745 -1.324 -20.555 1.00 89.94 268 ARG A C 1
ATOM 2009 O O . ARG A 1 268 ? 5.602 -1.351 -21.007 1.00 89.94 268 ARG A O 1
ATOM 2016 N N . ILE A 1 269 ? 7.186 -0.340 -19.773 1.00 91.44 269 ILE A N 1
ATOM 2017 C CA . ILE A 1 269 ? 6.317 0.664 -19.132 1.00 91.44 269 ILE A CA 1
ATOM 2018 C C . ILE A 1 269 ? 5.428 1.425 -20.130 1.00 91.44 269 ILE A C 1
ATOM 2020 O O . ILE A 1 269 ? 4.265 1.683 -19.841 1.00 91.44 269 ILE A O 1
ATOM 2024 N N . CYS A 1 270 ? 5.921 1.712 -21.341 1.00 87.69 270 CYS A N 1
ATOM 2025 C CA . CYS A 1 270 ? 5.154 2.447 -22.354 1.00 87.69 270 CYS A CA 1
ATOM 2026 C C . CYS A 1 270 ? 4.031 1.660 -23.062 1.00 87.69 270 CYS A C 1
ATOM 2028 O O . CYS A 1 270 ? 3.343 2.253 -23.889 1.00 87.69 270 CYS A O 1
ATOM 2030 N N . LYS A 1 271 ? 3.869 0.349 -22.812 1.00 88.19 271 LYS A N 1
ATOM 2031 C CA . LYS A 1 271 ? 2.834 -0.497 -23.455 1.00 88.19 271 LYS A CA 1
ATOM 2032 C C . LYS A 1 271 ? 2.197 -1.559 -22.541 1.00 88.19 271 LYS A C 1
ATOM 2034 O O . LYS A 1 271 ? 1.446 -2.388 -23.040 1.00 88.19 271 LYS A O 1
ATOM 2039 N N . MET A 1 272 ? 2.510 -1.585 -21.246 1.00 93.06 272 MET A N 1
ATOM 2040 C CA . MET A 1 272 ? 1.995 -2.599 -20.314 1.00 93.06 272 MET A CA 1
ATOM 2041 C C . MET A 1 272 ? 1.232 -1.962 -19.155 1.00 93.06 272 MET A C 1
ATOM 2043 O O . MET A 1 272 ? 1.549 -0.849 -18.733 1.00 93.06 272 MET A O 1
ATOM 2047 N N . ASP A 1 273 ? 0.265 -2.707 -18.628 1.00 95.69 273 ASP A N 1
ATOM 2048 C CA . ASP A 1 273 ? -0.566 -2.310 -17.494 1.00 95.69 273 ASP A CA 1
ATOM 2049 C C . ASP A 1 273 ? -0.112 -2.954 -16.176 1.00 95.69 273 ASP A C 1
ATOM 2051 O O . ASP A 1 273 ? 0.614 -3.951 -16.157 1.00 95.69 273 ASP A O 1
ATOM 2055 N N . VAL A 1 274 ? -0.618 -2.423 -15.060 1.00 94.56 274 VAL A N 1
ATOM 2056 C CA . VAL A 1 274 ? -0.597 -3.086 -13.747 1.00 94.56 274 VAL A CA 1
ATOM 2057 C C . VAL A 1 274 ? -1.292 -4.456 -13.853 1.00 94.56 274 VAL A C 1
ATOM 2059 O O . VAL A 1 274 ? -2.482 -4.485 -14.198 1.00 94.56 274 VAL A O 1
ATOM 2062 N N . PRO A 1 275 ? -0.616 -5.581 -13.534 1.00 92.50 275 PRO A N 1
ATOM 2063 C CA . PRO A 1 275 ? -1.165 -6.923 -13.726 1.00 92.50 275 PRO A CA 1
ATOM 2064 C C . PRO A 1 275 ? -2.528 -7.153 -13.059 1.00 92.50 275 PRO A C 1
ATOM 2066 O O . PRO A 1 275 ? -2.742 -6.812 -11.897 1.00 92.50 275 PRO A O 1
ATOM 2069 N N . GLU A 1 276 ? -3.452 -7.804 -13.773 1.00 91.50 276 GLU A N 1
ATOM 2070 C CA . GLU A 1 276 ? -4.752 -8.205 -13.209 1.00 91.50 276 GLU A CA 1
ATOM 2071 C C . GLU A 1 276 ? -4.623 -9.321 -12.163 1.00 91.50 276 GLU A C 1
ATOM 2073 O O . GLU A 1 276 ? -5.390 -9.359 -11.201 1.00 91.50 276 GLU A O 1
ATOM 2078 N N . LYS A 1 277 ? -3.628 -10.200 -12.319 1.00 89.88 277 LYS A N 1
ATOM 2079 C CA . LYS A 1 277 ? -3.254 -11.218 -11.335 1.00 89.88 277 LYS A CA 1
ATOM 2080 C C . LYS A 1 277 ? -2.007 -10.734 -10.597 1.00 89.88 277 LYS A C 1
ATOM 2082 O O . LYS A 1 277 ? -0.893 -10.945 -11.063 1.00 89.88 277 LYS A O 1
ATOM 2087 N N . TRP A 1 278 ? -2.224 -10.053 -9.477 1.00 89.88 278 TRP A N 1
ATOM 2088 C CA . TRP A 1 278 ? -1.178 -9.616 -8.554 1.00 89.88 278 TRP A CA 1
ATOM 2089 C C . TRP A 1 278 ? -1.596 -9.908 -7.107 1.00 89.88 278 TRP A C 1
ATOM 2091 O O . TRP A 1 278 ? -2.791 -9.979 -6.807 1.00 89.88 278 TRP A O 1
ATOM 2101 N N . ASP A 1 279 ? -0.612 -10.079 -6.230 1.00 89.56 279 ASP A N 1
ATOM 2102 C CA . ASP A 1 279 ? -0.783 -10.285 -4.792 1.00 89.56 279 ASP A CA 1
ATOM 2103 C C . ASP A 1 279 ? -0.765 -8.920 -4.079 1.00 89.56 279 ASP A C 1
ATOM 2105 O O . ASP A 1 279 ? 0.256 -8.239 -4.071 1.00 89.56 279 ASP A O 1
ATOM 2109 N N . ASN A 1 280 ? -1.878 -8.495 -3.470 1.00 89.62 280 ASN A N 1
ATOM 2110 C CA . ASN A 1 280 ? -1.949 -7.179 -2.813 1.00 89.62 280 ASN A CA 1
ATOM 2111 C C . ASN A 1 280 ? -1.197 -7.094 -1.462 1.00 89.62 280 ASN A C 1
ATOM 2113 O O . ASN A 1 280 ? -1.130 -6.015 -0.865 1.00 89.62 280 ASN A O 1
ATOM 2117 N N . VAL A 1 281 ? -0.653 -8.202 -0.953 1.00 91.69 281 VAL A N 1
ATOM 2118 C CA . VAL A 1 281 ? 0.268 -8.250 0.197 1.00 91.69 281 VAL A CA 1
ATOM 2119 C C . VAL A 1 281 ? 1.720 -8.013 -0.252 1.00 91.69 281 VAL A C 1
ATOM 2121 O O . VAL A 1 281 ? 2.531 -7.564 0.552 1.00 91.69 281 VAL A O 1
ATOM 2124 N N . VAL A 1 282 ? 2.044 -8.194 -1.537 1.00 92.31 282 VAL A N 1
ATOM 2125 C CA . VAL A 1 282 ? 3.374 -7.907 -2.103 1.00 92.31 282 VAL A CA 1
ATOM 2126 C C . VAL A 1 282 ? 3.364 -6.557 -2.849 1.00 92.31 282 VAL A C 1
ATOM 2128 O O . VAL A 1 282 ? 2.507 -6.338 -3.712 1.00 92.31 282 VAL A O 1
ATOM 2131 N N . PRO A 1 283 ? 4.300 -5.627 -2.584 1.00 93.56 283 PRO A N 1
ATOM 2132 C CA . PRO A 1 283 ? 4.422 -4.401 -3.372 1.00 93.56 283 PRO A CA 1
ATOM 2133 C C . PRO A 1 283 ? 4.916 -4.693 -4.798 1.00 93.56 283 PRO A C 1
ATOM 2135 O O . PRO A 1 283 ? 5.807 -5.510 -5.010 1.00 93.56 283 PRO A O 1
ATOM 2138 N N . PHE A 1 284 ? 4.376 -3.987 -5.793 1.00 94.50 284 PHE A N 1
ATOM 2139 C CA . PHE A 1 284 ? 4.812 -4.089 -7.188 1.00 94.50 284 PHE A CA 1
ATOM 2140 C C . PHE A 1 284 ? 6.015 -3.165 -7.411 1.00 94.50 284 PHE A C 1
ATOM 2142 O O . PHE A 1 284 ? 5.872 -2.001 -7.801 1.00 94.50 284 PHE A O 1
ATOM 2149 N N . VAL A 1 285 ? 7.208 -3.660 -7.075 1.00 92.94 285 VAL A N 1
ATOM 2150 C CA . VAL A 1 285 ? 8.441 -2.865 -7.105 1.00 92.94 285 VAL A CA 1
ATOM 2151 C C . VAL A 1 285 ? 9.106 -2.959 -8.476 1.00 92.94 285 VAL A C 1
ATOM 2153 O O . VAL A 1 285 ? 9.607 -4.011 -8.863 1.00 92.94 285 VAL A O 1
ATOM 2156 N N . LEU A 1 286 ? 9.151 -1.844 -9.200 1.00 92.12 286 LEU A N 1
ATOM 2157 C CA . LEU A 1 286 ? 9.740 -1.726 -10.530 1.00 92.12 286 LEU A CA 1
ATOM 2158 C C . LEU A 1 286 ? 11.172 -1.179 -10.442 1.00 92.12 286 LEU A C 1
ATOM 2160 O O . LEU A 1 286 ? 11.392 -0.019 -10.088 1.00 92.12 286 LEU A O 1
ATOM 2164 N N . LEU A 1 287 ? 12.137 -2.026 -10.804 1.00 88.94 287 LEU A N 1
ATOM 2165 C CA . LEU A 1 287 ? 13.562 -1.711 -10.920 1.00 88.94 287 LEU A CA 1
ATOM 2166 C C . LEU A 1 287 ? 13.896 -1.238 -12.331 1.00 88.94 287 LEU A C 1
ATOM 2168 O O . LEU A 1 287 ? 13.567 -1.918 -13.309 1.00 88.94 287 LEU A O 1
ATOM 2172 N N . SER A 1 288 ? 14.623 -0.131 -12.462 1.00 83.50 288 SER A N 1
ATOM 2173 C CA . SER A 1 288 ? 15.098 0.326 -13.771 1.00 83.50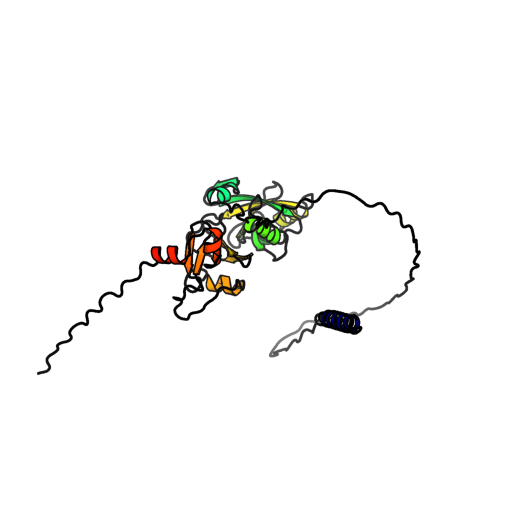 288 SER A CA 1
ATOM 2174 C C . SER A 1 288 ? 16.062 -0.690 -14.397 1.00 83.50 288 SER A C 1
ATOM 2176 O O . SER A 1 288 ? 16.909 -1.263 -13.708 1.00 83.50 288 SER A O 1
ATOM 2178 N N . ALA A 1 289 ? 16.034 -0.878 -15.724 1.00 75.19 289 ALA A N 1
ATOM 2179 C CA . ALA A 1 289 ? 16.962 -1.788 -16.411 1.00 75.19 289 ALA A CA 1
ATOM 2180 C C . ALA A 1 289 ? 18.460 -1.416 -16.294 1.00 75.19 289 ALA A C 1
ATOM 2182 O O . ALA A 1 289 ? 19.329 -2.179 -16.736 1.00 75.19 289 ALA A O 1
ATOM 2183 N N . LEU A 1 290 ? 18.781 -0.267 -15.691 1.00 69.12 290 LEU A N 1
ATOM 2184 C CA . LEU A 1 290 ? 20.128 0.079 -15.236 1.00 69.12 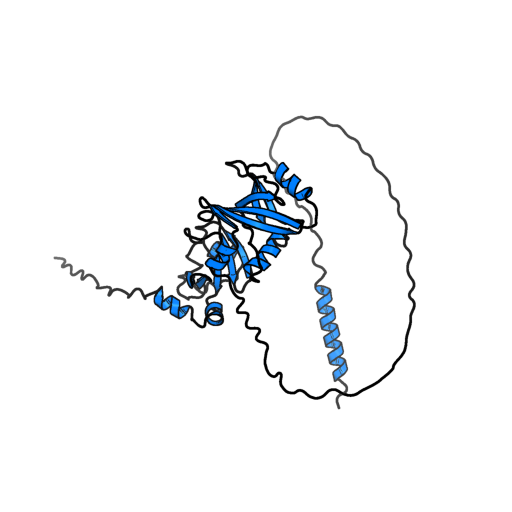290 LEU A CA 1
ATOM 2185 C C . LEU A 1 290 ? 20.457 -0.523 -13.856 1.00 69.12 290 LEU A C 1
ATOM 2187 O O . LEU A 1 290 ? 21.556 -1.042 -13.684 1.00 69.12 290 LEU A O 1
ATOM 2191 N N . GLU A 1 291 ? 19.516 -0.519 -12.910 1.00 66.75 291 GLU A N 1
ATOM 2192 C CA . GLU A 1 291 ? 19.709 -1.010 -11.536 1.00 66.75 291 GLU A CA 1
ATOM 2193 C C . GLU A 1 291 ? 19.825 -2.527 -11.441 1.00 66.75 291 GLU A C 1
ATOM 2195 O O . GLU A 1 291 ? 20.647 -3.026 -10.677 1.00 66.75 291 GLU A O 1
ATOM 2200 N N . VAL A 1 292 ? 19.032 -3.275 -12.218 1.00 62.19 292 VAL A N 1
ATOM 2201 C CA . VAL A 1 292 ? 19.009 -4.751 -12.153 1.00 62.19 292 VAL A CA 1
ATOM 2202 C C . VAL A 1 292 ? 20.408 -5.339 -12.388 1.00 62.19 292 VAL A C 1
ATOM 2204 O O . VAL A 1 292 ? 20.801 -6.296 -11.717 1.00 62.19 292 VAL A O 1
ATOM 2207 N N . LYS A 1 293 ? 21.196 -4.692 -13.263 1.00 56.66 293 LYS A N 1
ATOM 2208 C CA . LYS A 1 293 ? 22.613 -5.006 -13.505 1.00 56.66 293 LYS A CA 1
ATOM 2209 C C . LYS A 1 293 ? 23.442 -4.911 -12.222 1.00 56.66 293 LYS A C 1
ATOM 2211 O O . LYS A 1 293 ? 24.252 -5.788 -11.949 1.00 56.66 293 LYS A O 1
ATOM 2216 N N . ASN A 1 294 ? 23.223 -3.849 -11.449 1.00 53.31 294 ASN A N 1
ATOM 2217 C CA . ASN A 1 294 ? 23.975 -3.527 -10.240 1.00 53.31 294 ASN A CA 1
ATOM 2218 C C . ASN A 1 294 ? 23.543 -4.400 -9.053 1.00 53.31 294 ASN A C 1
ATOM 2220 O O . ASN A 1 294 ? 24.388 -4.784 -8.255 1.00 53.31 294 ASN A O 1
ATOM 2224 N N . THR A 1 295 ? 22.247 -4.715 -8.921 1.00 55.03 295 THR A N 1
ATOM 2225 C CA . THR A 1 295 ? 21.741 -5.510 -7.786 1.00 55.03 295 THR A CA 1
ATOM 2226 C C . THR A 1 295 ? 22.014 -7.008 -7.932 1.00 55.03 295 THR A C 1
ATOM 2228 O O . THR A 1 295 ? 22.323 -7.655 -6.938 1.00 55.03 295 THR A O 1
ATOM 2231 N N . LYS A 1 296 ? 21.857 -7.586 -9.134 1.00 54.38 296 LYS A N 1
ATOM 2232 C CA . LYS A 1 296 ? 21.869 -9.054 -9.320 1.00 54.38 296 LYS A CA 1
ATOM 2233 C C . LYS A 1 296 ? 22.870 -9.549 -10.377 1.00 54.38 296 LYS A C 1
ATOM 2235 O O . LYS A 1 296 ? 22.854 -10.731 -10.702 1.00 54.38 296 LYS A O 1
ATOM 2240 N N . GLY A 1 297 ? 23.703 -8.682 -10.967 1.00 50.06 297 GLY A N 1
ATOM 2241 C CA . GLY A 1 297 ? 24.679 -9.023 -12.023 1.00 50.06 297 GLY A CA 1
ATOM 2242 C C . GLY A 1 297 ? 24.064 -9.398 -13.384 1.00 50.06 297 GLY A C 1
ATOM 2243 O O . GLY A 1 297 ? 24.660 -9.166 -14.436 1.00 50.06 297 GLY A O 1
ATOM 2244 N N . VAL A 1 298 ? 22.837 -9.923 -13.388 1.00 50.09 298 VAL A N 1
ATOM 2245 C CA . VAL A 1 298 ? 22.061 -10.243 -14.585 1.00 50.09 298 VAL A CA 1
ATOM 2246 C C . VAL A 1 298 ? 21.675 -8.956 -15.314 1.00 50.09 298 VAL A C 1
ATOM 2248 O O . VAL A 1 298 ? 20.811 -8.191 -14.887 1.00 50.09 298 VAL A O 1
ATOM 2251 N N . LEU A 1 299 ? 22.289 -8.734 -16.476 1.00 54.62 299 LEU A N 1
ATOM 2252 C CA . LEU A 1 299 ? 21.833 -7.741 -17.444 1.00 54.62 299 LEU A CA 1
ATOM 2253 C C . LEU A 1 299 ? 20.360 -7.987 -17.793 1.00 54.62 299 LEU A C 1
ATOM 2255 O O . LEU A 1 299 ? 20.023 -9.078 -18.251 1.00 54.62 299 LEU A O 1
ATOM 2259 N N . VAL A 1 300 ? 19.501 -6.958 -17.729 1.00 53.78 300 VAL A N 1
ATOM 2260 C CA . VAL A 1 300 ? 18.125 -7.087 -18.257 1.00 53.78 300 VAL A CA 1
ATOM 2261 C C . VAL A 1 300 ? 18.150 -7.499 -19.727 1.00 53.78 300 VAL A C 1
ATOM 2263 O O . VAL A 1 300 ? 17.329 -8.307 -20.124 1.00 53.78 300 VAL A O 1
ATOM 2266 N N . LYS A 1 301 ? 19.161 -7.088 -20.512 1.00 53.28 301 LYS A N 1
ATOM 2267 C CA . LYS A 1 301 ? 19.386 -7.581 -21.887 1.00 53.28 301 LYS A CA 1
ATOM 2268 C C . LYS A 1 301 ? 19.440 -9.119 -22.008 1.00 53.28 301 LYS A C 1
ATOM 2270 O O . LYS A 1 301 ? 19.085 -9.642 -23.060 1.00 53.28 301 LYS A O 1
ATOM 2275 N N . ASN A 1 302 ? 19.837 -9.847 -20.963 1.00 55.00 302 ASN A N 1
ATOM 2276 C CA . ASN A 1 302 ? 19.842 -11.313 -20.954 1.00 55.00 302 ASN A CA 1
ATOM 2277 C C . ASN A 1 302 ? 18.436 -11.875 -20.678 1.00 55.00 302 ASN A C 1
ATOM 2279 O O . ASN A 1 302 ? 18.010 -12.789 -21.375 1.00 55.00 302 ASN A O 1
ATOM 2283 N N . LEU A 1 303 ? 17.674 -11.270 -19.758 1.00 55.53 303 LEU A N 1
ATOM 2284 C CA . LEU A 1 303 ? 16.239 -11.553 -19.583 1.00 55.53 303 LEU A CA 1
ATOM 2285 C C . LEU A 1 303 ? 15.430 -11.200 -20.848 1.00 55.53 303 LEU A C 1
ATOM 2287 O O . LEU A 1 303 ? 14.574 -11.973 -21.268 1.00 55.53 303 LEU A O 1
ATOM 2291 N N . MET A 1 304 ? 15.756 -10.091 -21.521 1.00 55.12 304 MET A N 1
ATOM 2292 C CA . MET A 1 304 ? 15.165 -9.701 -22.807 1.00 55.12 304 MET A CA 1
ATOM 2293 C C . MET A 1 304 ? 15.395 -10.768 -23.880 1.00 55.12 304 MET A C 1
ATOM 2295 O O . MET A 1 304 ? 14.469 -11.050 -24.622 1.00 55.12 304 MET A O 1
ATOM 2299 N N . ARG A 1 305 ? 16.572 -11.408 -23.943 1.00 52.75 305 ARG A N 1
ATOM 2300 C CA . ARG A 1 305 ? 16.842 -12.516 -24.885 1.00 52.75 305 ARG A CA 1
ATOM 2301 C C . ARG A 1 305 ? 16.020 -13.784 -24.611 1.00 52.75 305 ARG A C 1
ATOM 2303 O O . ARG A 1 305 ? 15.886 -14.607 -25.511 1.00 52.75 305 ARG A O 1
ATOM 2310 N N . LEU A 1 306 ? 15.496 -13.953 -23.394 1.00 50.00 306 LEU A N 1
ATOM 2311 C CA . LEU A 1 306 ? 14.645 -15.087 -23.015 1.00 50.00 306 LEU A CA 1
ATOM 2312 C C . LEU A 1 306 ? 13.159 -14.788 -23.267 1.00 50.00 306 LEU A C 1
ATOM 2314 O O . LEU A 1 306 ? 12.463 -15.612 -23.852 1.00 50.00 306 LEU A O 1
ATOM 2318 N N . VAL A 1 307 ? 12.689 -13.599 -22.867 1.00 51.41 307 VAL A N 1
ATOM 2319 C CA . VAL A 1 307 ? 11.296 -13.153 -23.066 1.00 51.41 307 VAL A CA 1
ATOM 2320 C C . VAL A 1 307 ? 11.038 -12.808 -24.534 1.00 51.41 307 VAL A C 1
ATOM 2322 O O . VAL A 1 307 ? 10.071 -13.271 -25.130 1.00 51.41 307 VAL A O 1
ATOM 2325 N N . CYS A 1 308 ? 11.937 -12.039 -25.144 1.00 44.84 308 CYS A N 1
ATOM 2326 C CA . CYS A 1 308 ? 11.977 -11.805 -26.580 1.00 44.84 308 CYS A CA 1
ATOM 2327 C C . CYS A 1 308 ? 12.974 -12.777 -27.219 1.00 44.84 308 CYS A C 1
ATOM 2329 O O . CYS A 1 308 ? 14.079 -12.393 -27.613 1.00 44.84 308 CYS A O 1
ATOM 2331 N N . LYS A 1 309 ? 12.528 -14.023 -27.436 1.00 39.94 309 LYS A N 1
ATOM 2332 C CA . LYS A 1 309 ? 12.935 -14.701 -28.675 1.00 39.94 309 LYS A CA 1
ATOM 2333 C C . LYS A 1 309 ? 12.662 -13.704 -29.807 1.00 39.94 309 LYS A C 1
ATOM 2335 O O . LYS A 1 309 ? 11.539 -13.193 -29.861 1.00 39.94 309 LYS A O 1
ATOM 2340 N N . PRO A 1 310 ? 13.633 -13.381 -30.679 1.00 41.03 310 PRO A N 1
ATOM 2341 C CA . PRO A 1 310 ? 13.322 -12.551 -31.827 1.00 41.03 310 PRO A CA 1
ATOM 2342 C C . PRO A 1 310 ? 12.213 -13.258 -32.599 1.00 41.03 310 PRO A C 1
ATOM 2344 O O . PRO A 1 310 ? 12.328 -14.452 -32.895 1.00 41.03 310 PRO A O 1
ATOM 2347 N N . PHE A 1 311 ? 11.144 -12.527 -32.914 1.00 39.94 311 PHE A N 1
ATOM 2348 C CA . PHE A 1 311 ? 10.263 -12.931 -33.994 1.00 39.94 311 PHE A CA 1
ATOM 2349 C C . PHE A 1 311 ? 11.185 -13.025 -35.207 1.00 39.94 311 PHE A C 1
ATOM 2351 O O . PHE A 1 311 ? 11.670 -11.998 -35.686 1.00 39.94 311 PHE A O 1
ATOM 2358 N N . ARG A 1 312 ? 11.551 -14.250 -35.621 1.00 36.22 312 ARG A N 1
ATOM 2359 C CA . ARG A 1 312 ? 12.285 -14.420 -36.876 1.00 36.22 312 ARG A CA 1
ATOM 2360 C C . ARG A 1 312 ? 11.414 -13.709 -37.907 1.00 36.22 312 ARG A C 1
ATOM 2362 O O . ARG A 1 312 ? 10.231 -14.054 -37.953 1.00 36.22 312 ARG A O 1
ATOM 2369 N N . PRO A 1 313 ? 11.923 -12.733 -38.680 1.00 39.94 313 PRO A N 1
ATOM 2370 C CA . PRO A 1 313 ? 11.180 -12.283 -39.838 1.00 39.94 313 PRO A CA 1
ATOM 2371 C C . PRO A 1 313 ? 10.959 -13.546 -40.663 1.00 39.94 313 PRO A C 1
ATOM 2373 O O . PRO A 1 313 ? 11.918 -14.155 -41.145 1.00 39.94 313 PRO A O 1
ATOM 2376 N N . GLY A 1 314 ? 9.710 -14.019 -40.686 1.00 37.16 314 GLY A N 1
ATOM 2377 C CA . GLY A 1 314 ? 9.334 -15.127 -41.542 1.00 37.16 314 GLY A CA 1
ATOM 2378 C C . GLY A 1 314 ? 9.758 -14.726 -42.940 1.00 37.16 314 GLY A C 1
ATOM 2379 O O . GLY A 1 314 ? 9.603 -13.558 -43.299 1.00 37.16 314 GLY A O 1
ATOM 2380 N N . VAL A 1 315 ? 10.359 -15.650 -43.689 1.00 43.22 315 VAL A N 1
ATOM 2381 C CA . VAL A 1 315 ? 10.706 -15.373 -45.081 1.00 43.22 315 VAL A CA 1
ATOM 2382 C C . VAL A 1 315 ? 9.421 -14.901 -45.745 1.00 43.22 315 VAL A C 1
ATOM 2384 O O . VAL A 1 315 ? 8.480 -15.685 -45.874 1.00 43.22 315 VAL A O 1
ATOM 2387 N N . CYS A 1 316 ? 9.364 -13.614 -46.096 1.00 37.69 316 CYS A N 1
ATOM 2388 C CA . CYS A 1 316 ? 8.272 -13.043 -46.865 1.00 37.69 316 CYS A CA 1
ATOM 2389 C C . CYS A 1 316 ? 8.403 -13.616 -48.271 1.00 37.69 316 CYS A C 1
ATOM 2391 O O . CYS A 1 316 ? 8.959 -12.982 -49.163 1.00 37.69 316 CYS A O 1
ATOM 2393 N N . GLY A 1 317 ? 7.972 -14.868 -48.427 1.00 38.22 317 GLY A N 1
ATOM 2394 C CA . GLY A 1 317 ? 7.864 -15.534 -49.706 1.00 38.22 317 GLY A CA 1
ATOM 2395 C C . GLY A 1 317 ? 6.840 -14.761 -50.507 1.00 38.22 317 GLY A C 1
ATOM 2396 O O . GLY A 1 317 ? 5.642 -14.926 -50.287 1.00 38.22 317 GLY A O 1
ATOM 2397 N N . SER A 1 318 ? 7.329 -13.875 -51.373 1.00 35.12 318 SER A N 1
ATOM 2398 C CA . SER A 1 318 ? 6.509 -13.097 -52.287 1.00 35.12 318 SER A CA 1
ATOM 2399 C C . SER A 1 318 ? 5.554 -14.049 -53.003 1.00 35.12 318 SER A C 1
ATOM 2401 O O . SER A 1 318 ? 6.036 -14.956 -53.692 1.00 35.12 318 SER A O 1
ATOM 2403 N N . PRO A 1 319 ? 4.227 -13.886 -52.865 1.00 39.12 319 PRO A N 1
ATOM 2404 C CA . PRO A 1 319 ? 3.295 -14.614 -53.702 1.00 39.12 319 PRO A CA 1
ATOM 2405 C C . PRO A 1 319 ? 3.613 -14.240 -55.146 1.00 39.12 319 PRO A C 1
ATOM 2407 O O . PRO A 1 319 ? 3.536 -13.067 -55.516 1.00 39.12 319 PRO A O 1
ATOM 2410 N N . LYS A 1 320 ? 4.021 -15.223 -55.951 1.00 39.12 320 LYS A N 1
ATOM 2411 C CA . LYS A 1 320 ? 4.167 -15.030 -57.390 1.00 39.12 320 LYS A CA 1
ATOM 2412 C C . LYS A 1 320 ? 2.780 -14.805 -57.982 1.00 39.12 320 LYS A C 1
ATOM 2414 O O . LYS A 1 320 ? 2.080 -15.760 -58.304 1.00 39.12 320 LYS A O 1
ATOM 2419 N N . HIS A 1 321 ? 2.386 -13.544 -58.123 1.00 36.72 321 HIS A N 1
ATOM 2420 C CA . HIS A 1 321 ? 1.259 -13.160 -58.966 1.00 36.72 321 HIS A CA 1
ATOM 2421 C C . HIS A 1 321 ? 1.695 -13.132 -60.435 1.00 36.72 321 HIS A C 1
ATOM 2423 O O . HIS A 1 321 ? 1.693 -12.091 -61.087 1.00 36.72 321 HIS A O 1
ATOM 2429 N N . ASP A 1 322 ? 2.054 -14.310 -60.945 1.00 33.62 322 ASP A N 1
ATOM 2430 C CA . ASP A 1 322 ? 2.131 -14.563 -62.378 1.00 33.62 322 ASP A CA 1
ATOM 2431 C C . ASP A 1 322 ? 0.683 -14.672 -62.900 1.00 33.62 322 ASP A C 1
ATOM 2433 O O . ASP A 1 322 ? 0.086 -15.748 -62.895 1.00 33.62 322 ASP A O 1
ATOM 2437 N N . MET A 1 323 ? 0.085 -13.543 -63.298 1.00 34.28 323 MET A N 1
ATOM 2438 C CA . MET A 1 323 ? -1.144 -13.531 -64.102 1.00 34.28 323 MET A CA 1
ATOM 2439 C C . MET A 1 323 ? -0.788 -13.255 -65.567 1.00 34.28 323 MET A C 1
ATOM 2441 O O . MET A 1 323 ? -0.293 -12.162 -65.854 1.00 34.28 323 MET A O 1
ATOM 2445 N N . PRO A 1 324 ? -1.069 -14.173 -66.509 1.00 35.00 324 PRO A N 1
ATOM 2446 C CA . PRO A 1 324 ? -1.161 -13.804 -67.912 1.00 35.00 324 PRO A CA 1
ATOM 2447 C C . PRO A 1 324 ? -2.430 -12.968 -68.136 1.00 35.00 324 PRO A C 1
ATOM 2449 O O . PRO A 1 324 ? -3.486 -13.252 -67.567 1.00 35.00 324 PRO A O 1
ATOM 2452 N N . VAL A 1 325 ? -2.325 -11.945 -68.980 1.00 37.72 325 VAL A N 1
ATOM 2453 C CA . VAL A 1 325 ? -3.469 -11.213 -69.535 1.00 37.72 325 VAL A CA 1
ATOM 2454 C C . VAL A 1 325 ? -3.443 -11.444 -71.040 1.00 37.72 325 VAL A C 1
ATOM 2456 O O . VAL A 1 325 ? -2.448 -11.085 -71.668 1.00 37.72 325 VAL A O 1
ATOM 2459 N N . CYS A 1 326 ? -4.547 -11.993 -71.562 1.00 39.56 326 CYS A N 1
ATOM 2460 C CA . CYS A 1 326 ? -4.732 -12.500 -72.931 1.00 39.56 326 CYS A CA 1
ATOM 2461 C C . CYS A 1 326 ? -3.911 -13.763 -73.253 1.00 39.56 326 CYS A C 1
ATOM 2463 O O . CYS A 1 326 ? -2.704 -13.643 -73.550 1.00 39.56 326 CYS A O 1
#

Radius of gyration: 31.64 Å; chains: 1; bounding box: 93×64×104 Å

Secondary structure (DSSP, 8-state):
--TTHHHHHHHHHHHHHHHHHGGGS---PPPP--------------------------------------------------------------------HHHHHTT-SEEETTEEEEEEEEESS--EEEEE-TTSSSEEEEEE-TTSHHHHHHHHHHHS--SS----TTPEEEEETTEE-TT--HHHHHHHHHHSSSSEEEEEEEEESSSS-EEEEEETTTEEEEE-TT-BHHHHHHHHT-------SSS-SSTTEEEETTT--EEETTT-BPPSS--TTS-EEEEETTHHHHHHS--HHHHHHHH-------------------

pLDDT: mean 71.86, std 24.97, range [30.48, 98.0]